Protein AF-A0A7S2G9E7-F1 (afdb_monomer)

InterPro domains:
  IPR032174 RNA helicase aquarius, N-terminal domain [PF16399] (1-99)

pLDDT: mean 89.97, std 3.5, range [76.88, 95.44]

Sequence (202 aa):
VDDHRGVPLTDAEVKTARSDALISLQRVAFRMDGLADFALSNLSAIDSANALSGHFSRLSASQLAEIGMKLGLLHSEEQALGLGTPFLIKLLVTRYERRTPQHETIANLSLFPDEVTPWDTAVVPSTDFVGDSCLALPKLNLQFLTLTDYLMRNFNLFRLEATHEIKQDIEDVCERLRPRRQQSGKTAFRGWARMALPLNDF

Solvent-accessible surface area (backbone atoms only — not comparable to full-atom values): 12287 Å² total; per-residue (Å²): 101,39,91,88,78,59,41,75,65,50,75,64,57,55,51,49,58,48,51,54,51,51,50,53,51,28,59,55,33,56,77,39,91,92,28,53,71,67,36,72,49,58,70,85,69,54,26,41,54,67,45,36,46,63,58,51,71,76,52,53,54,67,57,52,31,51,52,32,39,78,70,69,76,42,93,49,63,73,60,42,56,73,61,34,57,72,50,54,46,50,53,54,30,70,71,60,36,71,74,82,54,69,69,59,56,57,72,70,51,72,91,67,81,62,94,54,59,55,74,32,60,55,67,30,64,61,94,83,64,84,72,92,66,87,60,78,62,77,83,88,73,97,77,64,78,39,72,66,53,47,52,49,42,52,51,52,52,52,53,44,52,54,35,48,51,52,41,52,54,51,50,55,43,49,65,41,21,43,74,39,78,43,96,88,69,48,80,43,66,78,44,67,40,97,92,59,76,88,80,90,75,133

Radius of gyration: 25.25 Å; Cα contacts (8 Å, |Δi|>4): 159; chains: 1; bounding box: 55×51×66 Å

Secondary structure (DSSP, 8-state):
--TTT-PPPPHHHHHHHHHHHHHHHHHHHHTSTT-HHHHHS-HHHHSSHHHHHHHHTTS-HHHHHHHHHHTTS-S-HHHHHHH-HHHHHHHHHHHHS-PPPHHHHHHTS-SS--SSGGG-TTTS--TT--S-S--S-PPP-S--SSHHHHHHHHHHHHHHHHHHHHHHHHHHHHHHH-EEE-TTS-EEE-S-BTTB---S--

Nearest PDB structures (foldseek):
  5mqf-assembly1_U  TM=9.511E-01  e=2.972E-13  Homo sapiens
  5z57-assembly1_Q  TM=9.404E-01  e=3.474E-13  Homo sapiens
  8ro2-assembly1_Q  TM=9.433E-01  e=7.987E-13  Homo sapiens
  7a5p-assembly1_U  TM=8.867E-01  e=1.571E-12  Homo sapiens
  8xi2-assembly1_Q  TM=9.201E-01  e=3.214E-11  Chlamydomonas reinhardtii

Organism: NCBI:txid156173

Structure (mmCIF, N/CA/C/O backbone):
data_AF-A0A7S2G9E7-F1
#
_entry.id   AF-A0A7S2G9E7-F1
#
loop_
_atom_site.group_PDB
_atom_site.id
_atom_site.type_symbol
_atom_site.label_atom_id
_atom_site.label_alt_id
_atom_site.label_comp_id
_atom_site.label_asym_id
_atom_site.label_entity_id
_atom_site.label_seq_id
_atom_site.pdbx_PDB_ins_code
_atom_site.Cartn_x
_atom_site.Cartn_y
_atom_site.Cartn_z
_atom_site.occupancy
_atom_site.B_iso_or_equiv
_atom_site.auth_seq_id
_atom_site.auth_comp_id
_atom_site.auth_asym_id
_atom_site.auth_atom_id
_atom_site.pdbx_PDB_model_num
ATOM 1 N N . VAL A 1 1 ? -4.004 -14.633 6.881 1.00 87.31 1 VAL A N 1
ATOM 2 C CA . VAL A 1 1 ? -3.654 -16.015 7.272 1.00 87.31 1 VAL A CA 1
ATOM 3 C C . VAL A 1 1 ? -4.165 -16.191 8.681 1.00 87.31 1 VAL A C 1
ATOM 5 O O . VAL A 1 1 ? -4.197 -15.200 9.400 1.00 87.31 1 VAL A O 1
ATOM 8 N N . ASP A 1 2 ? -4.659 -17.370 9.026 1.00 89.56 2 ASP A N 1
ATOM 9 C CA . ASP A 1 2 ? -4.995 -17.701 10.410 1.00 89.56 2 ASP A CA 1
ATOM 10 C C . ASP A 1 2 ? -3.692 -17.892 11.202 1.00 89.56 2 ASP A C 1
ATOM 12 O O . ASP A 1 2 ? -2.885 -18.755 10.852 1.00 89.56 2 ASP A O 1
ATOM 16 N N . ASP A 1 3 ? -3.480 -17.087 12.244 1.00 90.88 3 ASP A N 1
ATOM 17 C CA . ASP A 1 3 ? -2.239 -17.083 13.031 1.00 90.88 3 ASP A CA 1
ATOM 18 C C . ASP A 1 3 ? -2.025 -18.381 13.830 1.00 90.88 3 ASP A C 1
ATOM 20 O O . ASP A 1 3 ? -0.891 -18.723 14.162 1.00 90.88 3 ASP A O 1
ATOM 24 N N . HIS A 1 4 ? -3.090 -19.133 14.125 1.00 90.56 4 HIS A N 1
ATOM 25 C CA . HIS A 1 4 ? -3.006 -20.391 14.871 1.00 90.56 4 HIS A CA 1
ATOM 26 C C . HIS A 1 4 ? -2.886 -21.604 13.954 1.00 90.56 4 HIS A C 1
ATOM 28 O O . HIS A 1 4 ? -2.170 -22.554 14.268 1.00 90.56 4 HIS A O 1
ATOM 34 N N . ARG A 1 5 ? -3.616 -21.598 12.835 1.00 89.31 5 ARG A N 1
ATOM 35 C CA . ARG A 1 5 ? -3.660 -22.738 11.905 1.00 89.31 5 ARG A CA 1
ATOM 36 C C . ARG A 1 5 ? -2.640 -22.640 10.774 1.00 89.31 5 ARG A C 1
ATOM 38 O O . ARG A 1 5 ? -2.364 -23.647 10.133 1.00 89.31 5 ARG A O 1
ATOM 45 N N . GLY A 1 6 ? -2.120 -21.446 10.490 1.00 89.06 6 GLY A N 1
ATOM 46 C CA . GLY A 1 6 ? -1.209 -21.197 9.371 1.00 89.06 6 GLY A CA 1
ATOM 47 C C . GLY A 1 6 ? -1.861 -21.334 7.990 1.00 89.06 6 GLY A C 1
ATOM 48 O O . GLY A 1 6 ? -1.158 -21.403 6.986 1.00 89.06 6 GLY A O 1
ATOM 49 N N . VAL A 1 7 ? -3.195 -21.387 7.912 1.00 90.62 7 VAL A N 1
ATOM 50 C CA . VAL A 1 7 ? -3.928 -21.546 6.645 1.00 90.62 7 VAL A CA 1
ATOM 51 C C . VAL A 1 7 ? -4.363 -20.193 6.070 1.00 90.62 7 VAL A C 1
ATOM 53 O O . VAL A 1 7 ? -4.650 -19.253 6.826 1.00 90.62 7 VAL A O 1
ATOM 56 N N . PRO A 1 8 ? -4.412 -20.043 4.732 1.00 89.62 8 PRO A N 1
ATOM 57 C CA . PRO A 1 8 ? -4.992 -18.858 4.112 1.00 89.62 8 PRO A CA 1
ATOM 58 C C . PRO A 1 8 ? -6.465 -18.725 4.513 1.00 89.62 8 PRO A C 1
ATOM 60 O O . PRO A 1 8 ? -7.204 -19.705 4.498 1.00 89.62 8 PRO A O 1
ATOM 63 N N . LEU A 1 9 ? -6.880 -17.502 4.849 1.00 90.00 9 LEU A N 1
ATOM 64 C CA . LEU A 1 9 ? -8.285 -17.201 5.116 1.00 90.00 9 LEU A CA 1
ATOM 65 C C . LEU A 1 9 ? -9.035 -17.126 3.790 1.00 90.00 9 LEU A C 1
ATOM 67 O O . LEU A 1 9 ? -8.548 -16.521 2.833 1.00 90.00 9 LEU A O 1
ATOM 71 N N . THR A 1 10 ? -10.228 -17.698 3.756 1.00 90.44 10 THR A N 1
ATOM 72 C CA . THR A 1 10 ? -11.142 -17.567 2.621 1.00 90.44 10 THR A CA 1
ATOM 73 C C . THR A 1 10 ? -11.769 -16.172 2.579 1.00 90.44 10 THR A C 1
ATOM 75 O O . THR A 1 10 ? -11.910 -15.499 3.603 1.00 90.44 10 THR A O 1
ATOM 78 N N . ASP A 1 11 ? -12.228 -15.743 1.402 1.00 87.88 11 ASP A N 1
ATOM 79 C CA . ASP A 1 11 ? -12.926 -14.458 1.248 1.00 87.88 11 ASP A CA 1
ATOM 80 C C . ASP A 1 11 ? -14.159 -14.345 2.156 1.00 87.88 11 ASP A C 1
ATOM 82 O O . ASP A 1 11 ? -14.489 -13.257 2.633 1.00 87.88 11 ASP A O 1
ATOM 86 N N . ALA A 1 12 ? -14.841 -15.466 2.411 1.00 90.81 12 ALA A N 1
ATOM 87 C CA . ALA A 1 12 ? -15.971 -15.522 3.329 1.00 90.81 12 ALA A CA 1
ATOM 88 C C . ALA A 1 12 ? -15.527 -15.278 4.779 1.00 90.81 12 ALA A C 1
ATOM 90 O O . ALA A 1 12 ? -16.107 -14.429 5.449 1.00 90.81 12 ALA A O 1
ATOM 91 N N . GLU A 1 13 ? -14.471 -15.949 5.248 1.00 91.62 13 GLU A N 1
ATOM 92 C CA . GLU A 1 13 ? -13.929 -15.761 6.602 1.00 91.62 13 GLU A CA 1
ATOM 93 C C . GLU A 1 13 ? -13.432 -14.329 6.828 1.00 91.62 13 GLU A C 1
ATOM 95 O O . GLU A 1 13 ? -13.729 -13.733 7.863 1.00 91.62 13 GLU A O 1
ATOM 100 N N . VAL A 1 14 ? -12.747 -13.736 5.843 1.00 89.62 14 VAL A N 1
ATOM 101 C CA . VAL A 1 14 ? -12.295 -12.336 5.911 1.00 89.62 14 VAL A CA 1
ATOM 102 C C . VAL A 1 14 ? -13.486 -11.380 6.021 1.00 89.62 14 VAL A C 1
ATOM 104 O O . VAL A 1 14 ? -13.463 -10.449 6.831 1.00 89.62 14 VAL A O 1
ATOM 107 N N . LYS A 1 15 ? -14.545 -11.604 5.232 1.00 90.12 15 LYS A N 1
ATOM 108 C CA . LYS A 1 15 ? -15.767 -10.789 5.292 1.00 90.12 15 LYS A CA 1
ATOM 109 C C . LYS A 1 15 ? -16.480 -10.938 6.635 1.00 90.12 15 LYS A C 1
ATOM 111 O O . LYS A 1 15 ? -16.864 -9.918 7.201 1.00 90.12 15 LYS A O 1
ATOM 116 N N . THR A 1 16 ? -16.626 -12.160 7.146 1.00 92.94 16 THR A N 1
ATOM 117 C CA . THR A 1 16 ? -17.279 -12.439 8.435 1.00 92.94 16 THR A CA 1
ATOM 118 C C . THR A 1 16 ? -16.520 -11.793 9.589 1.00 92.94 16 THR A C 1
ATOM 120 O O . THR A 1 16 ? -17.101 -10.986 10.306 1.00 92.94 16 THR A O 1
ATOM 123 N N . ALA A 1 17 ? -15.206 -12.023 9.695 1.00 90.75 17 ALA A N 1
ATOM 124 C CA . ALA A 1 17 ? -14.378 -11.442 10.753 1.00 90.75 17 ALA A CA 1
ATOM 125 C C . ALA A 1 17 ? -14.428 -9.903 10.760 1.00 90.75 17 ALA A C 1
ATOM 127 O O . ALA A 1 17 ? -14.443 -9.268 11.817 1.00 90.75 17 ALA A O 1
ATOM 128 N N . ARG A 1 18 ? -14.492 -9.284 9.574 1.00 89.38 18 ARG A N 1
ATOM 129 C CA . ARG A 1 18 ? -14.663 -7.834 9.439 1.00 89.38 18 ARG A CA 1
ATOM 130 C C . ARG A 1 18 ? -16.045 -7.373 9.897 1.00 89.38 18 ARG A C 1
ATOM 132 O O . ARG A 1 18 ? -16.136 -6.391 10.631 1.00 89.38 18 ARG A O 1
ATOM 139 N N . SER A 1 19 ? -17.105 -8.041 9.446 1.00 91.44 19 SER A N 1
ATOM 140 C CA . SER A 1 19 ? -18.474 -7.711 9.849 1.00 91.44 19 SER A CA 1
ATOM 141 C C . SER A 1 19 ? -18.631 -7.812 11.365 1.00 91.44 19 SER A C 1
ATOM 143 O O . SER A 1 19 ? -19.173 -6.895 11.970 1.00 91.44 19 SER A O 1
ATOM 145 N N . ASP A 1 20 ? -18.069 -8.845 11.993 1.00 93.38 20 ASP A N 1
ATOM 146 C CA . ASP A 1 20 ? -18.082 -9.017 13.449 1.00 93.38 20 ASP A CA 1
ATOM 147 C C . ASP A 1 20 ? -17.348 -7.877 14.170 1.00 93.38 20 ASP A C 1
ATOM 149 O O . ASP A 1 20 ? -17.844 -7.334 15.164 1.00 93.38 20 ASP A O 1
ATOM 153 N N . ALA A 1 21 ? -16.201 -7.444 13.636 1.00 92.06 21 ALA A N 1
ATOM 154 C CA . ALA A 1 21 ? -15.472 -6.296 14.161 1.00 92.06 21 ALA A CA 1
ATOM 155 C C . ALA A 1 21 ? -16.308 -5.006 14.059 1.00 92.06 21 ALA A C 1
ATOM 157 O O . ALA A 1 21 ? -16.452 -4.298 15.056 1.00 92.06 21 ALA A O 1
ATOM 158 N N . LEU A 1 22 ? -16.922 -4.715 12.909 1.00 92.25 22 LEU A N 1
ATOM 159 C CA . LEU A 1 22 ? -17.778 -3.533 12.749 1.00 92.25 22 LEU A CA 1
ATOM 160 C C . LEU A 1 22 ? -19.032 -3.592 13.628 1.00 92.25 22 LEU A C 1
ATOM 162 O O . LEU A 1 22 ? -19.405 -2.583 14.218 1.00 92.25 22 LEU A O 1
ATOM 166 N N . ILE A 1 23 ? -19.648 -4.763 13.790 1.00 92.69 23 ILE A N 1
ATOM 167 C CA . ILE A 1 23 ? -20.795 -4.947 14.687 1.00 92.69 23 ILE A CA 1
ATOM 168 C C . ILE A 1 23 ? -20.386 -4.683 16.140 1.00 92.69 23 ILE A C 1
ATOM 170 O O . ILE A 1 23 ? -21.137 -4.052 16.884 1.00 92.69 23 ILE A O 1
ATOM 174 N N . SER A 1 24 ? -19.197 -5.123 16.570 1.00 92.44 24 SER A N 1
ATOM 175 C CA . SER A 1 24 ? -18.707 -4.815 17.921 1.00 92.44 24 SER A CA 1
ATOM 176 C C . SER A 1 24 ? -18.493 -3.310 18.130 1.00 92.44 24 SER A C 1
ATOM 178 O O . SER A 1 24 ? -18.894 -2.781 19.166 1.00 92.44 24 SER A O 1
ATOM 180 N N . LEU A 1 25 ? -17.986 -2.602 17.116 1.00 92.31 25 LEU A N 1
ATOM 181 C CA . LEU A 1 25 ? -17.900 -1.141 17.110 1.00 92.31 25 LEU A CA 1
ATOM 182 C C . LEU A 1 25 ? -19.289 -0.481 17.161 1.00 92.31 25 LEU A C 1
ATOM 184 O O . LEU A 1 25 ? -19.503 0.404 17.987 1.00 92.31 25 LEU A O 1
ATOM 188 N N . GLN A 1 26 ? -20.252 -0.926 16.346 1.00 92.69 26 GLN A N 1
ATOM 189 C CA . GLN A 1 26 ? -21.625 -0.402 16.361 1.00 92.69 26 GLN A CA 1
ATOM 190 C C . GLN A 1 26 ? -22.306 -0.611 17.718 1.00 92.69 26 GLN A C 1
ATOM 192 O O . GLN A 1 26 ? -22.991 0.284 18.203 1.00 92.69 26 GLN A O 1
ATOM 197 N N . ARG A 1 27 ? -22.074 -1.750 18.384 1.00 91.94 27 ARG A N 1
ATOM 198 C CA . ARG A 1 27 ? -22.589 -2.012 19.741 1.00 91.94 27 ARG A CA 1
ATOM 199 C C . ARG A 1 27 ? -22.031 -1.043 20.780 1.00 91.94 27 ARG A C 1
ATOM 201 O O . ARG A 1 27 ? -22.756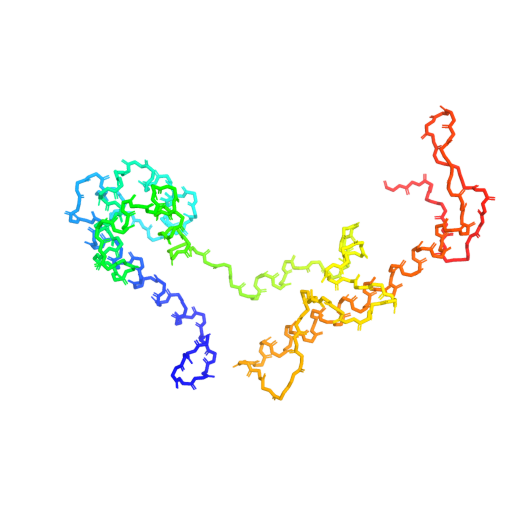 -0.665 21.697 1.00 91.94 27 ARG A O 1
ATOM 208 N N . VAL A 1 28 ? -20.758 -0.665 20.662 1.00 90.88 28 VAL A N 1
ATOM 209 C CA . VAL A 1 28 ? -20.143 0.345 21.535 1.00 90.88 28 VAL A CA 1
ATOM 210 C C . VAL A 1 28 ? -20.715 1.726 21.226 1.00 90.88 28 VAL A C 1
ATOM 212 O O . VAL A 1 28 ? -21.146 2.417 22.146 1.00 90.88 28 VAL A O 1
ATOM 215 N N . ALA A 1 29 ? -20.798 2.080 19.943 1.00 89.56 29 ALA A N 1
ATOM 216 C CA . ALA A 1 29 ? -21.330 3.354 19.478 1.00 89.56 29 ALA A CA 1
ATOM 217 C C . ALA A 1 29 ? -22.806 3.563 19.856 1.00 89.56 29 ALA A C 1
ATOM 219 O O . ALA A 1 29 ? -23.188 4.668 20.218 1.00 89.56 29 ALA A O 1
ATOM 220 N N . PHE A 1 30 ? -23.623 2.504 19.855 1.00 90.12 30 PHE A N 1
ATOM 221 C CA . PHE A 1 30 ? -25.035 2.566 20.247 1.00 90.12 30 PHE A CA 1
ATOM 222 C C . PHE A 1 30 ? -25.240 2.987 21.710 1.00 90.12 30 PHE A C 1
ATOM 224 O O . PHE A 1 30 ? -26.279 3.537 22.058 1.00 90.12 30 PHE A O 1
ATOM 231 N N . ARG A 1 31 ? -24.261 2.722 22.584 1.00 86.62 31 ARG A N 1
ATOM 232 C CA . ARG A 1 31 ? -24.319 3.105 24.004 1.00 86.62 31 ARG A CA 1
ATOM 233 C C . ARG A 1 31 ? -23.869 4.546 24.255 1.00 86.62 31 ARG A C 1
ATOM 235 O O . ARG A 1 31 ? -23.869 4.959 25.409 1.00 86.62 31 ARG A O 1
ATOM 242 N N . MET A 1 32 ? -23.418 5.263 23.226 1.00 83.19 32 MET A N 1
ATOM 243 C CA . MET A 1 32 ? -22.849 6.604 23.342 1.00 83.19 32 MET A CA 1
ATOM 244 C C . MET A 1 32 ? -23.749 7.640 22.675 1.00 83.19 32 MET A C 1
ATOM 246 O O . MET A 1 32 ? -24.278 7.421 21.583 1.00 83.19 32 MET A O 1
ATOM 250 N N . ASP A 1 33 ? -23.862 8.804 23.307 1.00 76.88 33 ASP A N 1
ATOM 251 C CA . ASP A 1 33 ? -24.623 9.921 22.758 1.00 76.88 33 ASP A CA 1
ATOM 252 C C . ASP A 1 33 ? -23.897 10.532 21.548 1.00 76.88 33 ASP A C 1
ATOM 254 O O . ASP A 1 33 ? -22.692 10.784 21.580 1.00 76.88 33 ASP A O 1
ATOM 258 N N . GLY A 1 34 ? -24.638 10.766 20.460 1.00 77.06 34 GLY A N 1
ATOM 259 C CA . GLY A 1 34 ? -24.125 11.380 19.225 1.00 77.06 34 GLY A CA 1
ATOM 260 C C . GLY A 1 34 ? -23.713 10.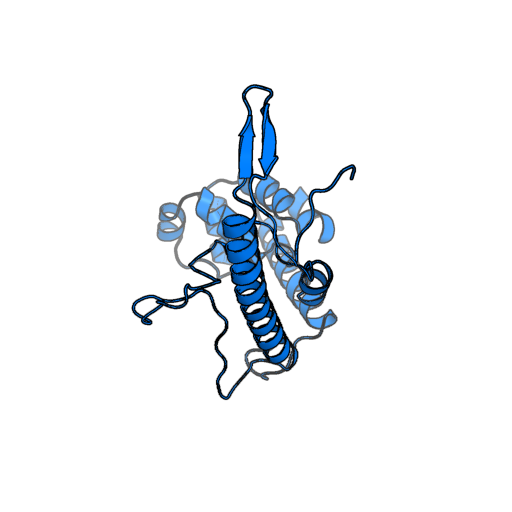408 18.109 1.00 77.06 34 GLY A C 1
ATOM 261 O O . GLY A 1 34 ? -23.405 10.862 17.008 1.00 77.06 34 GLY A O 1
ATOM 262 N N . LEU A 1 35 ? -23.755 9.089 18.344 1.00 82.12 35 LEU A N 1
ATOM 263 C CA . LEU A 1 35 ? -23.428 8.058 17.340 1.00 82.12 35 LEU A CA 1
ATOM 264 C C . LEU A 1 35 ? -24.597 7.124 16.988 1.00 82.12 35 LEU A C 1
ATOM 266 O O . LEU A 1 35 ? -24.383 6.096 16.346 1.00 82.12 35 LEU A O 1
ATOM 270 N N . ALA A 1 36 ? -25.832 7.476 17.354 1.00 83.12 36 ALA A N 1
ATOM 271 C CA . ALA A 1 36 ? -27.012 6.669 17.032 1.00 83.12 36 ALA A CA 1
ATOM 272 C C . ALA A 1 36 ? -27.144 6.416 15.517 1.00 83.12 36 ALA A C 1
ATOM 274 O O . ALA A 1 36 ? -27.335 5.275 15.097 1.00 83.12 36 ALA A O 1
ATOM 275 N N . ASP A 1 37 ? -26.929 7.452 14.699 1.00 85.50 37 ASP A N 1
ATOM 276 C CA . ASP A 1 37 ? -26.969 7.350 13.235 1.00 85.50 37 ASP A CA 1
ATOM 277 C C . ASP A 1 37 ? -25.915 6.369 12.700 1.00 85.50 37 ASP A C 1
ATOM 279 O O . ASP A 1 37 ? -26.191 5.558 11.817 1.00 85.50 37 ASP A O 1
ATOM 283 N N . PHE A 1 38 ? -24.706 6.393 13.270 1.00 88.31 38 PHE A N 1
ATOM 284 C CA . PHE A 1 38 ? -23.623 5.476 12.910 1.00 88.31 38 PHE A CA 1
ATOM 285 C C . PHE A 1 38 ? -23.943 4.029 13.324 1.00 88.31 38 PHE A C 1
ATOM 287 O O . PHE A 1 38 ? -23.726 3.087 12.559 1.00 88.31 38 PHE A O 1
ATOM 294 N N . ALA A 1 39 ? -24.491 3.847 14.527 1.00 89.50 39 ALA A N 1
ATOM 295 C CA . ALA A 1 39 ? -24.828 2.537 15.070 1.00 89.50 39 ALA A CA 1
ATOM 296 C C . ALA A 1 39 ? -25.970 1.840 14.310 1.00 89.50 39 ALA A C 1
ATOM 298 O O . ALA A 1 39 ? -26.000 0.613 14.261 1.00 89.50 39 ALA A O 1
ATOM 299 N N . LEU A 1 40 ? -26.887 2.610 13.713 1.00 89.06 40 LEU A N 1
ATOM 300 C CA . LEU A 1 40 ? -28.042 2.102 12.960 1.00 89.06 40 LEU A CA 1
ATOM 301 C C . LEU A 1 40 ? -27.805 2.007 11.444 1.00 89.06 40 LEU A C 1
ATOM 303 O O . LEU A 1 40 ? -28.633 1.450 10.724 1.00 89.06 40 LEU A O 1
ATOM 307 N N . SER A 1 41 ? -26.688 2.540 10.949 1.00 90.69 41 SER A N 1
ATOM 308 C CA . SER A 1 41 ? -26.346 2.502 9.526 1.00 90.69 41 SER A CA 1
ATOM 309 C C . SER A 1 41 ? -25.960 1.096 9.052 1.00 90.69 41 SER A C 1
ATOM 311 O O . SER A 1 41 ? -25.506 0.242 9.817 1.00 90.69 41 SER A O 1
ATOM 313 N N . ASN A 1 42 ? -26.101 0.848 7.749 1.00 91.56 42 ASN A N 1
ATOM 314 C CA . ASN A 1 42 ? -25.616 -0.378 7.122 1.00 91.56 42 ASN A CA 1
ATOM 315 C C . ASN A 1 42 ? -24.081 -0.437 7.126 1.00 91.56 42 ASN A C 1
ATOM 317 O O . ASN A 1 42 ? -23.399 0.564 6.912 1.00 91.56 42 ASN A O 1
ATOM 321 N N . LEU A 1 43 ? -23.537 -1.650 7.265 1.00 89.06 43 LEU A N 1
ATOM 322 C CA . LEU A 1 43 ? -22.089 -1.880 7.327 1.00 89.06 43 LEU A CA 1
ATOM 323 C C . LEU A 1 43 ? -21.332 -1.316 6.112 1.00 89.06 43 LEU A C 1
ATOM 325 O O . LEU A 1 43 ? -20.215 -0.839 6.260 1.00 89.06 43 LEU A O 1
ATOM 329 N N . SER A 1 44 ? -21.940 -1.331 4.923 1.00 87.31 44 SER A N 1
ATOM 330 C CA . SER A 1 44 ? -21.322 -0.820 3.693 1.00 87.31 44 SER A CA 1
ATOM 331 C C . SER A 1 44 ? -21.328 0.705 3.555 1.00 87.31 44 SER A C 1
ATOM 333 O O . SER A 1 44 ? -20.640 1.217 2.681 1.00 87.31 44 SER A O 1
ATOM 335 N N . ALA A 1 45 ? -22.121 1.447 4.338 1.00 88.50 45 ALA A N 1
ATOM 336 C CA . ALA A 1 45 ? -22.012 2.911 4.354 1.00 88.50 45 ALA A CA 1
ATOM 337 C C . ALA A 1 45 ? -20.917 3.388 5.314 1.00 88.50 45 ALA A C 1
ATOM 339 O O . ALA A 1 45 ? -20.347 4.458 5.112 1.00 88.50 45 ALA A O 1
ATOM 340 N N . ILE A 1 46 ? -20.611 2.588 6.339 1.00 88.06 46 ILE A N 1
ATOM 341 C CA . ILE A 1 46 ? -19.680 2.950 7.412 1.00 88.06 46 ILE A CA 1
ATOM 342 C C . ILE A 1 46 ? -18.292 2.318 7.273 1.00 88.06 46 ILE A C 1
ATOM 344 O O . ILE A 1 46 ? -17.450 2.559 8.125 1.00 88.06 46 ILE A O 1
ATOM 348 N N . ASP A 1 47 ? -18.023 1.508 6.247 1.00 88.19 47 ASP A N 1
ATOM 349 C CA . ASP A 1 47 ? -16.737 0.810 6.101 1.00 88.19 47 ASP A CA 1
ATOM 350 C C . ASP A 1 47 ? -15.669 1.605 5.325 1.00 88.19 47 ASP A C 1
ATOM 352 O O . ASP A 1 47 ? -14.523 1.163 5.235 1.00 88.19 47 ASP A O 1
ATOM 356 N N . SER A 1 48 ? -15.998 2.786 4.791 1.00 91.44 48 SER A N 1
ATOM 357 C CA . SER A 1 48 ? -15.030 3.653 4.102 1.00 91.44 48 SER A CA 1
ATOM 358 C C . SER A 1 48 ? -14.258 4.558 5.070 1.00 91.44 48 SER A C 1
ATOM 360 O O . SER A 1 48 ? -14.822 5.069 6.042 1.00 91.44 48 SER A O 1
ATOM 362 N N . ALA A 1 49 ? -12.979 4.834 4.775 1.00 90.94 49 ALA A N 1
ATOM 363 C CA . ALA A 1 49 ? -12.165 5.756 5.577 1.00 90.94 49 ALA A CA 1
ATOM 364 C C . ALA A 1 49 ? -12.809 7.136 5.741 1.00 90.94 49 ALA A C 1
ATOM 366 O O . ALA A 1 49 ? -12.783 7.711 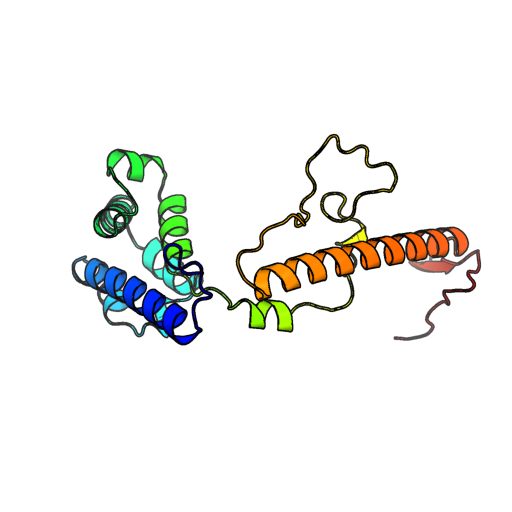6.829 1.00 90.94 49 ALA A O 1
ATOM 367 N N . ASN A 1 50 ? -13.406 7.656 4.667 1.00 91.50 50 ASN A N 1
ATOM 368 C CA . ASN A 1 50 ? -14.037 8.972 4.665 1.00 91.50 50 ASN A CA 1
ATOM 369 C C . ASN A 1 50 ? -15.285 9.002 5.552 1.00 91.50 50 ASN A C 1
ATOM 371 O O . ASN A 1 50 ? -15.453 9.947 6.320 1.00 91.50 50 ASN A O 1
ATOM 375 N N . ALA A 1 51 ? -16.126 7.962 5.494 1.00 90.50 51 ALA A N 1
ATOM 376 C CA . A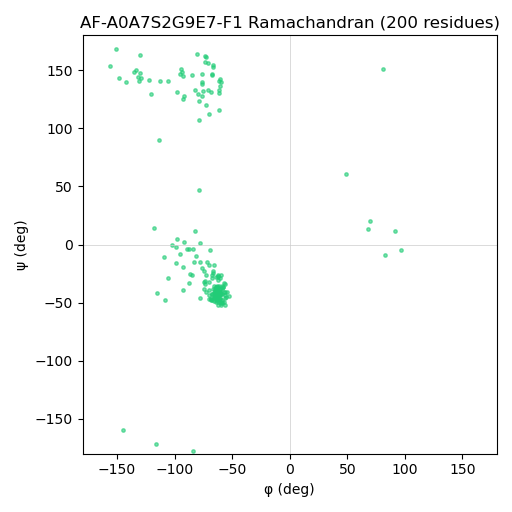LA A 1 51 ? -17.295 7.860 6.365 1.00 90.50 51 ALA A CA 1
ATOM 377 C C . ALA A 1 51 ? -16.877 7.749 7.838 1.00 90.50 51 ALA A C 1
ATOM 379 O O . ALA A 1 51 ? -17.341 8.531 8.666 1.00 90.50 51 ALA A O 1
ATOM 380 N N . LEU A 1 52 ? -15.943 6.845 8.160 1.00 91.25 52 LEU A N 1
ATOM 381 C CA . LEU A 1 52 ? -15.439 6.663 9.526 1.00 91.25 52 LEU A CA 1
ATOM 382 C C . LEU A 1 52 ? -14.822 7.950 10.080 1.00 91.25 52 LEU A C 1
ATOM 384 O O . LEU A 1 52 ? -15.167 8.377 11.179 1.00 91.25 52 LEU A O 1
ATOM 388 N N . SER A 1 53 ? -13.963 8.611 9.303 1.00 92.12 53 SER A N 1
ATOM 389 C CA . SER A 1 53 ? -13.357 9.889 9.689 1.00 92.12 53 SER A CA 1
ATOM 390 C C . SER A 1 53 ? -14.418 10.982 9.900 1.00 92.12 53 SER A C 1
ATOM 392 O O . SER A 1 53 ? -14.370 11.725 10.882 1.00 92.12 53 SER A O 1
ATOM 394 N N . GLY A 1 54 ? -15.438 11.043 9.038 1.00 90.69 54 GLY A N 1
ATOM 395 C CA . GLY A 1 54 ? -16.556 11.981 9.161 1.00 90.69 54 GLY A CA 1
ATOM 396 C C . GLY A 1 54 ? -17.401 11.786 10.425 1.00 90.69 54 GLY A C 1
ATOM 397 O O . GLY A 1 54 ? -17.854 12.768 11.012 1.00 90.69 54 GLY A O 1
ATOM 398 N N . HIS A 1 55 ? -17.585 10.544 10.878 1.00 88.94 55 HIS A N 1
ATOM 399 C CA . HIS A 1 55 ? -18.279 10.250 12.134 1.00 88.94 55 HIS A CA 1
ATOM 400 C C . HIS A 1 55 ? -17.391 10.498 13.361 1.00 88.94 55 HIS A C 1
ATOM 402 O O . HIS A 1 55 ? -17.828 11.149 14.308 1.00 88.94 55 HIS A O 1
ATOM 408 N N . PHE A 1 56 ? -16.136 10.039 13.341 1.00 89.69 56 PHE A N 1
ATOM 409 C CA . PHE A 1 56 ? -15.226 10.156 14.486 1.00 89.69 56 PHE A CA 1
ATOM 410 C C . PHE A 1 56 ? -14.707 11.575 14.728 1.00 89.69 56 PHE A C 1
ATOM 412 O O . PHE A 1 56 ? -14.415 11.926 15.866 1.00 89.69 56 PHE A O 1
ATOM 419 N N . SER A 1 57 ? -14.638 12.418 13.697 1.00 89.25 57 SER A N 1
ATOM 420 C CA . SER A 1 57 ? -14.250 13.832 13.834 1.00 89.25 57 SER A CA 1
ATOM 421 C C . SER A 1 57 ? -15.240 14.677 14.642 1.00 89.25 57 SER A C 1
ATOM 423 O O . SER A 1 57 ? -14.873 15.748 15.118 1.00 89.25 57 SER A O 1
ATOM 425 N N . ARG A 1 58 ? -16.480 14.205 14.827 1.00 89.19 58 ARG A N 1
ATOM 426 C CA . ARG A 1 58 ? -17.498 14.881 15.650 1.00 89.19 58 ARG A CA 1
ATOM 427 C C . ARG A 1 58 ? -17.343 14.600 17.146 1.00 89.19 58 ARG A C 1
ATOM 429 O O . ARG A 1 58 ? -18.036 15.222 17.945 1.00 89.19 58 ARG A O 1
ATOM 436 N N . LEU A 1 59 ? -16.483 13.652 17.515 1.00 88.56 59 LEU A N 1
ATOM 437 C CA . LEU A 1 59 ? -16.331 13.169 18.884 1.00 88.56 59 LEU A CA 1
ATOM 438 C C . 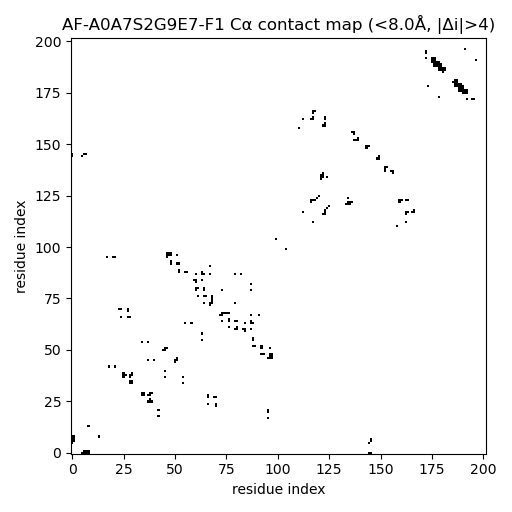LEU A 1 59 ? -15.215 13.903 19.623 1.00 88.56 59 LEU A C 1
ATOM 440 O O . LEU A 1 59 ? -14.222 14.334 19.032 1.00 88.56 59 LEU A O 1
ATOM 444 N N . SER A 1 60 ? -15.355 13.998 20.944 1.00 88.81 60 SER A N 1
ATOM 445 C CA . SER A 1 60 ? -14.281 14.484 21.807 1.00 88.81 60 SER A CA 1
ATOM 446 C C . SER A 1 60 ? -13.161 13.445 21.949 1.00 88.81 60 SER A C 1
ATOM 448 O O . SER A 1 60 ? -13.353 12.243 21.745 1.00 88.81 60 SER A O 1
ATOM 450 N N . ALA A 1 61 ? -11.977 13.894 22.375 1.00 87.75 61 ALA A N 1
ATOM 451 C CA . ALA A 1 61 ? -10.858 12.997 22.663 1.00 87.75 61 ALA A CA 1
ATOM 452 C C . ALA A 1 61 ? -11.199 11.953 23.746 1.00 87.75 61 ALA A C 1
ATOM 454 O O . ALA A 1 61 ? -10.791 10.801 23.624 1.00 87.75 61 ALA A O 1
ATOM 455 N N . SER A 1 62 ? -11.995 12.328 24.755 1.00 88.31 62 SER A N 1
ATOM 456 C CA . SER A 1 62 ? -12.462 11.407 25.800 1.00 88.31 62 SER A CA 1
ATOM 457 C C . SER A 1 62 ? -13.399 10.330 25.249 1.00 88.31 62 SER A C 1
ATOM 459 O O . SER A 1 62 ? -13.224 9.153 25.547 1.00 88.31 62 SER A O 1
ATOM 461 N N . GLN A 1 63 ? -14.336 10.695 24.368 1.00 89.81 63 GLN A N 1
ATOM 462 C CA . GLN A 1 63 ? -15.230 9.732 23.718 1.00 89.81 63 GLN A CA 1
ATOM 463 C C . GLN A 1 63 ? -14.453 8.753 22.825 1.00 89.81 63 GLN A C 1
ATOM 465 O O . GLN A 1 63 ? -14.704 7.550 22.849 1.00 89.81 63 GLN A O 1
ATOM 470 N N . LEU A 1 64 ? -13.473 9.241 22.059 1.00 90.19 64 LEU A N 1
ATOM 471 C CA . LEU A 1 64 ? -12.618 8.390 21.225 1.00 90.19 64 LEU A CA 1
ATOM 472 C C . LEU A 1 64 ? -11.760 7.432 22.065 1.00 90.19 64 LEU A C 1
ATOM 474 O O . LEU A 1 64 ? -11.600 6.265 21.698 1.00 90.19 64 LEU A O 1
ATOM 478 N N . ALA A 1 65 ? -11.242 7.906 23.201 1.00 90.81 65 ALA A N 1
ATOM 479 C CA . ALA A 1 65 ? -10.515 7.080 24.159 1.00 90.81 65 ALA A CA 1
ATOM 480 C C . ALA A 1 65 ? -11.415 5.984 24.749 1.00 90.81 65 ALA A C 1
ATOM 482 O O . ALA A 1 65 ? -11.026 4.817 24.765 1.00 90.81 65 ALA A O 1
ATOM 483 N N . GLU A 1 66 ? -12.640 6.327 25.155 1.00 90.00 66 GLU A N 1
ATOM 484 C CA . GLU A 1 66 ? -13.619 5.377 25.690 1.00 90.00 66 GLU A CA 1
ATOM 485 C C . GLU A 1 66 ? -13.959 4.268 24.681 1.00 90.00 66 GLU A C 1
ATOM 487 O O . GLU A 1 66 ? -13.991 3.087 25.042 1.00 90.00 66 GLU A O 1
ATOM 492 N N . ILE A 1 67 ? -14.150 4.623 23.404 1.00 90.00 67 ILE A N 1
ATOM 493 C CA . ILE A 1 67 ? -14.365 3.656 22.317 1.00 90.00 67 ILE A CA 1
ATOM 494 C C . ILE A 1 67 ? -13.163 2.716 22.198 1.00 90.00 67 ILE A C 1
ATOM 496 O O . ILE A 1 67 ? -13.331 1.494 22.194 1.00 90.00 67 ILE A O 1
ATOM 500 N N . GLY A 1 68 ? -11.948 3.269 22.140 1.00 90.06 68 GLY A N 1
ATOM 501 C CA . GLY A 1 68 ? -10.720 2.482 22.040 1.00 90.06 68 GLY A CA 1
ATOM 502 C C . GLY A 1 68 ? -10.516 1.540 23.230 1.00 90.06 68 GLY A C 1
ATOM 503 O O . GLY A 1 68 ? -10.115 0.395 23.030 1.00 90.06 68 GLY A O 1
ATOM 504 N N . MET A 1 69 ? -10.858 1.967 24.447 1.00 90.31 69 MET A N 1
ATOM 505 C CA . MET A 1 69 ? -10.785 1.124 25.646 1.00 90.31 69 MET A CA 1
ATOM 506 C C . MET A 1 69 ? -11.817 -0.007 25.622 1.00 90.31 69 MET A C 1
ATOM 508 O O . MET A 1 69 ? -11.467 -1.164 25.848 1.00 90.31 69 MET A O 1
ATOM 512 N N . LYS A 1 70 ? -13.082 0.285 25.285 1.00 90.00 70 LYS A N 1
ATOM 513 C CA . LYS A 1 70 ? -14.146 -0.737 25.208 1.00 90.00 70 LYS A CA 1
ATOM 514 C C . LYS A 1 70 ? -13.871 -1.809 24.153 1.00 90.00 70 LYS A C 1
ATOM 516 O O . LYS A 1 70 ? -14.337 -2.936 24.295 1.00 90.00 70 LYS A O 1
ATOM 521 N N . LEU A 1 71 ? -13.124 -1.462 23.107 1.00 90.44 71 LEU A N 1
ATOM 522 C CA . LEU A 1 71 ? -12.727 -2.371 22.029 1.00 90.44 71 LEU A CA 1
ATOM 523 C C . LEU A 1 71 ? -11.377 -3.061 22.290 1.00 90.44 71 LEU A C 1
ATOM 525 O O . LEU A 1 71 ? -10.909 -3.811 21.436 1.00 90.44 71 LEU A O 1
ATOM 529 N N . GLY A 1 72 ? -10.751 -2.814 23.448 1.00 89.56 72 GLY A N 1
ATOM 530 C CA . GLY A 1 72 ? -9.465 -3.404 23.828 1.00 89.56 72 GLY A CA 1
ATOM 531 C C . GLY A 1 72 ? -8.272 -2.897 23.011 1.00 89.56 72 GLY A C 1
ATOM 532 O O . GLY A 1 72 ? -7.250 -3.571 22.941 1.00 89.56 72 GLY A O 1
ATOM 533 N N . LEU A 1 73 ? -8.397 -1.735 22.361 1.00 89.12 73 LEU A N 1
ATOM 534 C CA . LEU A 1 73 ? -7.320 -1.095 21.594 1.00 89.12 73 LEU A CA 1
ATOM 535 C C . LEU A 1 73 ? -6.425 -0.213 22.477 1.00 89.12 73 LEU A C 1
ATOM 537 O O . LEU A 1 73 ? -5.271 0.030 22.132 1.00 89.12 73 LEU A O 1
ATOM 541 N N . LEU A 1 74 ? -6.960 0.285 23.596 1.00 89.25 74 LEU A N 1
ATOM 542 C CA . LEU A 1 74 ? -6.290 1.190 24.533 1.00 89.25 74 LEU A CA 1
ATOM 543 C C . LEU A 1 74 ? -6.427 0.662 25.965 1.00 89.25 74 LEU A C 1
ATOM 545 O O . LEU A 1 74 ? -7.440 0.057 26.307 1.00 89.25 74 LEU A O 1
ATOM 549 N N . HIS A 1 75 ? -5.415 0.919 26.798 1.00 84.19 75 HIS A N 1
ATOM 550 C CA . HIS A 1 75 ? -5.341 0.401 28.171 1.00 84.19 75 HIS A CA 1
ATOM 551 C C . HIS A 1 75 ? -5.619 1.464 29.246 1.00 84.19 75 HIS A C 1
ATOM 553 O O . HIS A 1 75 ? -6.082 1.118 30.328 1.00 84.19 75 HIS A O 1
ATOM 559 N N . SER A 1 76 ? -5.328 2.742 28.971 1.00 87.00 76 SER A N 1
ATOM 560 C CA . SER A 1 76 ? -5.521 3.853 29.911 1.00 87.00 76 SER A CA 1
ATOM 561 C C . SER A 1 76 ? -6.012 5.108 29.189 1.00 87.00 76 SER A C 1
ATOM 563 O O . SER A 1 76 ? -5.534 5.436 28.100 1.00 87.00 76 SER A O 1
ATOM 565 N N . GLU A 1 77 ? -6.943 5.823 29.818 1.00 81.38 77 GLU A N 1
ATOM 566 C CA . GLU A 1 77 ? -7.505 7.077 29.312 1.00 81.38 77 GLU A CA 1
ATOM 567 C C . GLU A 1 77 ? -6.462 8.205 29.285 1.00 81.38 77 GLU A C 1
ATOM 569 O O . GLU A 1 77 ? -6.391 8.958 28.316 1.00 81.38 77 GLU A O 1
ATOM 574 N N . GLU A 1 78 ? -5.584 8.277 30.288 1.00 80.31 78 GLU A N 1
ATOM 575 C CA . GLU A 1 78 ? -4.518 9.287 30.358 1.00 80.31 78 GLU A CA 1
ATOM 576 C C . GLU A 1 78 ? -3.533 9.148 29.190 1.00 80.31 78 GLU A C 1
ATOM 578 O O . GLU A 1 78 ? -3.142 10.134 28.562 1.00 80.31 78 GLU A O 1
ATOM 583 N N . GLN A 1 79 ? -3.182 7.904 28.843 1.00 80.44 79 GLN A N 1
ATOM 584 C CA . GLN A 1 79 ? -2.348 7.611 27.678 1.00 80.44 79 GLN A CA 1
ATOM 585 C C . GLN A 1 79 ? -3.073 7.968 26.379 1.00 80.44 79 GLN A C 1
ATOM 587 O O . GLN A 1 79 ? -2.472 8.555 25.483 1.00 80.44 79 GLN A O 1
ATOM 592 N N . ALA A 1 80 ? -4.365 7.649 26.284 1.00 79.12 80 ALA A N 1
ATOM 593 C CA . ALA A 1 80 ? -5.172 7.948 25.108 1.00 79.12 80 ALA A CA 1
ATOM 594 C C . ALA A 1 80 ? -5.267 9.456 24.837 1.00 79.12 80 ALA A C 1
ATOM 596 O O . ALA A 1 80 ? -5.088 9.892 23.699 1.00 79.12 80 ALA A O 1
ATOM 597 N N . LEU A 1 81 ? -5.484 10.255 25.883 1.00 82.06 81 LEU A N 1
ATOM 598 C CA . LEU A 1 81 ? -5.519 11.714 25.792 1.00 82.06 81 LEU A CA 1
ATOM 599 C C .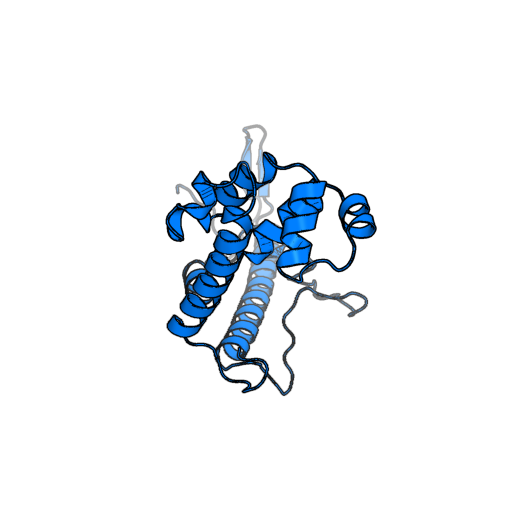 LEU A 1 81 ? -4.160 12.289 25.364 1.00 82.06 81 LEU A C 1
ATOM 601 O O . LEU A 1 81 ? -4.121 13.218 24.557 1.00 82.06 81 LEU A O 1
ATOM 605 N N . GLY A 1 82 ? -3.053 11.697 25.828 1.00 85.12 82 GLY A N 1
ATOM 606 C CA . GLY A 1 82 ? -1.694 12.081 25.433 1.00 85.12 82 GLY A CA 1
ATOM 607 C C . GLY A 1 82 ? -1.348 11.812 23.960 1.00 85.12 82 GLY A C 1
ATOM 608 O O . GLY A 1 82 ? -0.491 12.497 23.407 1.00 85.12 82 GLY A O 1
ATOM 609 N N . LEU A 1 83 ? -2.022 10.860 23.301 1.00 85.19 83 LEU A N 1
ATOM 610 C CA . LEU A 1 83 ? -1.808 10.534 21.880 1.00 85.19 83 LEU A CA 1
ATOM 611 C C . LEU A 1 83 ? -2.436 11.561 20.922 1.00 85.19 83 LEU A C 1
ATOM 613 O O . LEU A 1 83 ? -2.040 11.656 19.759 1.00 85.19 83 LEU A O 1
ATOM 617 N N . GLY A 1 84 ? -3.404 12.339 21.410 1.00 87.19 84 GLY A N 1
ATOM 618 C CA . GLY A 1 84 ? -4.102 13.365 20.646 1.00 87.19 84 GLY A CA 1
ATOM 619 C C . GLY A 1 84 ? -5.225 12.834 19.746 1.00 87.19 84 GLY A C 1
ATOM 620 O O . GLY A 1 84 ? -5.196 11.720 19.218 1.00 87.19 84 GLY A O 1
ATOM 621 N N . THR A 1 85 ? -6.228 13.686 19.521 1.00 89.75 85 THR A N 1
ATOM 622 C CA . THR A 1 85 ? -7.423 13.384 18.716 1.00 89.75 85 THR A CA 1
ATOM 623 C C . THR A 1 85 ? -7.110 12.853 17.306 1.00 89.75 85 THR A C 1
ATOM 625 O O . THR A 1 85 ? -7.719 11.856 16.915 1.00 89.75 85 THR A O 1
ATOM 628 N N . PRO A 1 86 ? -6.159 13.430 16.534 1.00 92.38 86 PRO A N 1
ATOM 629 C CA . PRO A 1 86 ? -5.879 12.957 15.175 1.00 92.38 86 PRO A CA 1
ATOM 630 C C . PRO A 1 86 ? -5.370 11.512 15.137 1.00 92.38 86 PRO A C 1
ATOM 632 O O . PRO A 1 86 ? -5.738 10.748 14.242 1.00 92.38 86 PRO A O 1
ATOM 635 N N . PHE A 1 87 ? -4.557 11.119 16.124 1.00 92.75 87 PHE A N 1
ATOM 636 C CA . PHE A 1 87 ? -4.041 9.759 16.226 1.00 92.75 87 PHE A CA 1
ATOM 637 C C . PHE A 1 87 ? -5.157 8.768 16.553 1.00 92.75 87 PHE A C 1
ATOM 639 O O . PHE A 1 87 ? -5.265 7.738 15.894 1.00 92.75 87 PHE A O 1
ATOM 646 N N . LEU A 1 88 ? -6.023 9.094 17.519 1.00 91.75 88 LEU A N 1
ATOM 647 C CA . LEU A 1 88 ? -7.149 8.237 17.904 1.00 91.75 88 LEU A CA 1
ATOM 648 C C . LEU A 1 88 ? -8.116 8.006 16.737 1.00 91.75 88 LEU A C 1
ATOM 650 O O . LEU A 1 88 ? -8.530 6.871 16.493 1.00 91.75 88 LEU A O 1
ATOM 654 N N . ILE A 1 89 ? -8.420 9.055 15.965 1.00 93.12 89 ILE A N 1
ATOM 655 C CA . ILE A 1 89 ? -9.229 8.924 14.747 1.00 93.12 89 ILE A CA 1
ATOM 656 C C . ILE A 1 89 ? -8.524 7.992 13.761 1.00 93.12 89 ILE A C 1
ATOM 658 O O . ILE A 1 89 ? -9.134 7.042 13.273 1.00 93.12 89 ILE A O 1
ATOM 662 N N . LYS A 1 90 ? -7.231 8.210 13.487 1.00 93.44 90 LYS A N 1
ATOM 663 C CA . LYS A 1 90 ? -6.490 7.372 12.536 1.00 93.44 90 LYS A CA 1
ATOM 664 C C . LYS A 1 90 ? -6.402 5.914 12.994 1.00 93.44 90 LYS A C 1
ATOM 666 O O . LYS A 1 90 ? -6.512 5.025 12.150 1.00 93.44 90 LYS A O 1
ATOM 671 N N . LEU A 1 91 ? -6.253 5.663 14.294 1.00 93.75 91 LEU A N 1
ATOM 672 C CA . LEU A 1 91 ? -6.237 4.330 14.898 1.00 93.75 91 LEU A CA 1
ATOM 673 C C . LEU A 1 91 ? -7.554 3.592 14.630 1.00 93.75 91 LEU A C 1
ATOM 675 O O . LEU A 1 91 ? -7.540 2.479 14.102 1.00 93.75 91 LEU A O 1
ATOM 679 N N . LEU A 1 92 ? -8.688 4.227 14.944 1.00 92.19 92 LEU A N 1
ATOM 680 C CA . LEU A 1 92 ? -10.012 3.641 14.731 1.00 92.19 92 LEU A CA 1
ATOM 681 C C . LEU A 1 92 ? -10.302 3.443 13.239 1.00 92.19 92 LEU A C 1
ATOM 683 O O . LEU A 1 92 ? -10.710 2.355 12.837 1.00 92.19 92 LEU A O 1
ATOM 687 N N . VAL A 1 93 ? -10.020 4.443 12.399 1.00 94.25 93 VAL A N 1
ATOM 688 C CA . VAL A 1 93 ? -10.211 4.333 10.944 1.00 94.25 93 VAL A CA 1
ATOM 689 C C . VAL A 1 93 ? -9.389 3.172 10.381 1.00 94.25 93 VAL A C 1
ATOM 691 O O . VAL A 1 93 ? -9.948 2.289 9.746 1.00 94.25 93 VAL A O 1
ATOM 694 N N . THR A 1 94 ? -8.092 3.090 10.689 1.00 92.81 94 THR A N 1
ATOM 695 C CA . THR A 1 94 ? -7.202 2.039 10.150 1.00 92.81 94 THR A CA 1
ATOM 696 C C . THR A 1 94 ? -7.606 0.632 10.613 1.00 92.81 94 THR A C 1
ATOM 698 O O . THR A 1 94 ? -7.357 -0.359 9.920 1.00 92.81 94 THR A O 1
ATOM 701 N N . ARG A 1 95 ? -8.235 0.516 11.790 1.00 92.19 95 ARG A N 1
ATOM 702 C CA . ARG A 1 95 ? -8.723 -0.764 12.316 1.00 92.19 95 ARG A CA 1
ATOM 703 C C . ARG A 1 95 ? -9.990 -1.250 11.608 1.00 92.19 95 ARG A C 1
ATOM 705 O O . ARG A 1 95 ? -10.111 -2.458 11.406 1.00 92.19 95 ARG A O 1
ATOM 712 N N . TYR A 1 96 ? -10.905 -0.340 11.269 1.00 91.94 96 TYR A N 1
ATOM 713 C CA . TYR A 1 96 ? -12.261 -0.663 10.802 1.00 91.94 96 TYR A CA 1
ATOM 714 C C . TYR A 1 96 ? -12.518 -0.388 9.315 1.00 91.94 96 TYR A C 1
ATOM 716 O O . TYR A 1 96 ? -13.529 -0.843 8.782 1.00 91.94 96 TYR A O 1
ATOM 724 N N . GLU A 1 97 ? -11.609 0.306 8.635 1.00 92.69 97 GLU A N 1
ATOM 725 C CA . GLU A 1 97 ? -11.682 0.558 7.199 1.00 92.69 97 GLU A CA 1
ATOM 726 C C . GLU A 1 97 ? -11.682 -0.747 6.386 1.00 92.69 97 GLU A C 1
ATOM 728 O O . GLU A 1 97 ? -10.984 -1.727 6.682 1.00 92.69 97 GLU A O 1
ATOM 733 N N . ARG A 1 98 ? -12.463 -0.747 5.304 1.00 89.44 98 ARG A N 1
ATOM 734 C CA . ARG A 1 98 ? -12.454 -1.800 4.296 1.00 89.44 98 ARG A CA 1
ATOM 735 C C . ARG A 1 98 ? -11.078 -1.892 3.640 1.00 89.44 98 ARG A C 1
ATOM 737 O O . ARG A 1 98 ? -10.661 -1.017 2.892 1.00 89.44 98 ARG A O 1
ATOM 744 N N . ARG A 1 99 ? -10.422 -3.032 3.838 1.00 85.69 99 ARG A N 1
ATOM 745 C CA . ARG A 1 99 ? -9.194 -3.382 3.120 1.00 85.69 99 ARG A CA 1
ATOM 746 C C . ARG A 1 99 ? -9.517 -3.819 1.696 1.00 85.69 99 ARG A C 1
ATOM 748 O O . ARG A 1 99 ? -10.473 -4.571 1.483 1.00 85.69 99 ARG A O 1
ATOM 755 N N . THR A 1 100 ? -8.695 -3.392 0.745 1.00 84.94 100 THR A N 1
ATOM 756 C CA . THR A 1 100 ? -8.711 -3.949 -0.606 1.00 84.94 100 THR A CA 1
ATOM 757 C C . THR A 1 100 ? -8.196 -5.391 -0.558 1.00 84.94 100 THR A C 1
ATOM 759 O O . THR A 1 100 ? -7.182 -5.674 0.093 1.00 84.94 100 THR A O 1
ATOM 762 N N . PRO A 1 101 ? -8.910 -6.347 -1.170 1.00 84.12 101 PRO A N 1
ATOM 763 C CA . PRO A 1 101 ? -8.445 -7.719 -1.230 1.00 84.12 101 PRO A CA 1
ATOM 764 C C . PRO A 1 101 ? -7.198 -7.807 -2.116 1.00 84.12 101 PRO A C 1
ATOM 766 O O . PRO A 1 101 ? -7.057 -7.090 -3.105 1.00 84.12 101 PRO A O 1
ATOM 769 N N . GLN A 1 102 ? -6.290 -8.722 -1.775 1.00 83.19 102 GLN A N 1
ATOM 770 C CA . GLN A 1 102 ? -4.993 -8.835 -2.451 1.00 83.19 102 GLN A CA 1
ATOM 771 C C . GLN A 1 102 ? -5.131 -9.093 -3.957 1.00 83.19 102 GLN A C 1
ATOM 773 O O . GLN A 1 102 ? -4.377 -8.521 -4.735 1.00 83.19 102 GLN A O 1
ATOM 778 N N . HIS A 1 103 ? -6.112 -9.901 -4.377 1.00 83.94 103 HIS A N 1
ATOM 779 C CA . HIS A 1 103 ? -6.342 -10.201 -5.793 1.00 83.94 103 HIS A CA 1
ATOM 780 C C . HIS A 1 103 ? -6.735 -8.961 -6.608 1.00 83.94 103 HIS A C 1
ATOM 782 O O . HIS A 1 103 ? -6.313 -8.827 -7.750 1.00 83.94 103 HIS A O 1
ATOM 788 N N . GLU A 1 104 ? -7.510 -8.046 -6.022 1.00 87.69 104 GLU A N 1
ATOM 789 C CA . GLU A 1 104 ? -7.935 -6.809 -6.681 1.00 87.69 104 GLU A CA 1
ATOM 790 C C . GLU A 1 104 ? -6.759 -5.844 -6.796 1.00 87.69 104 GLU A C 1
ATOM 792 O O . GLU A 1 104 ? -6.541 -5.258 -7.852 1.00 87.69 104 GLU A O 1
ATOM 797 N N . THR A 1 105 ? -5.936 -5.751 -5.747 1.00 86.56 105 THR A N 1
ATOM 798 C CA . THR A 1 105 ? -4.680 -5.000 -5.812 1.00 86.56 105 THR A CA 1
ATOM 799 C C . THR A 1 105 ? -3.807 -5.512 -6.956 1.00 86.56 105 THR A C 1
ATOM 801 O O . THR A 1 105 ? -3.337 -4.703 -7.741 1.00 86.56 105 THR A O 1
ATOM 804 N N . ILE A 1 106 ? -3.644 -6.833 -7.101 1.00 85.75 106 ILE A N 1
ATOM 805 C CA . ILE A 1 106 ? -2.842 -7.442 -8.177 1.00 85.75 106 ILE A CA 1
ATOM 806 C C . ILE A 1 106 ? -3.440 -7.163 -9.555 1.00 85.75 106 ILE A C 1
ATOM 808 O O . ILE A 1 106 ? -2.708 -6.793 -10.466 1.00 85.75 106 ILE A O 1
ATOM 812 N N . ALA A 1 107 ? -4.756 -7.320 -9.711 1.00 87.19 107 ALA A N 1
ATOM 813 C CA . ALA A 1 107 ? -5.438 -7.079 -10.980 1.00 87.19 107 ALA A CA 1
ATOM 814 C C . ALA A 1 107 ? -5.313 -5.620 -11.449 1.00 87.19 107 ALA A C 1
ATOM 816 O O . ALA A 1 107 ? -5.283 -5.362 -12.648 1.00 87.19 107 ALA A O 1
ATOM 817 N N . ASN A 1 108 ? -5.210 -4.683 -10.503 1.00 88.44 108 ASN A N 1
ATOM 818 C CA . ASN A 1 108 ? -5.043 -3.259 -10.777 1.00 88.44 108 ASN A CA 1
ATOM 819 C C . ASN A 1 108 ? -3.574 -2.830 -10.946 1.00 88.44 108 ASN A C 1
ATOM 821 O O . ASN A 1 108 ? -3.319 -1.660 -11.234 1.00 88.44 108 ASN A O 1
ATOM 825 N N . LEU A 1 109 ? -2.597 -3.726 -10.762 1.00 88.19 109 LEU A N 1
ATOM 826 C CA . LEU A 1 109 ? -1.194 -3.396 -11.007 1.00 88.19 109 LEU A CA 1
ATOM 827 C C . LEU A 1 109 ? -0.908 -3.367 -12.510 1.00 88.19 109 LEU A C 1
ATOM 829 O O . LEU A 1 109 ? -1.144 -4.342 -13.222 1.00 88.19 109 LEU A O 1
ATOM 833 N N . SER A 1 110 ? -0.315 -2.265 -12.975 1.00 88.81 110 SER A N 1
ATOM 834 C CA . SER A 1 110 ? 0.280 -2.210 -14.311 1.00 88.81 110 SER A CA 1
ATOM 835 C C . SER A 1 110 ? 1.419 -3.227 -14.427 1.00 88.81 110 SER A C 1
ATOM 837 O O . SER A 1 110 ? 2.209 -3.415 -13.494 1.00 88.81 110 SER A O 1
ATOM 839 N N . LEU A 1 111 ? 1.502 -3.870 -15.593 1.00 87.12 111 LEU A N 1
ATOM 840 C CA . LEU A 1 111 ? 2.604 -4.766 -15.940 1.00 87.12 111 LEU A CA 1
ATOM 841 C C . LEU A 1 111 ? 3.887 -3.993 -16.266 1.00 87.12 111 LEU A C 1
ATOM 843 O O . LEU A 1 111 ? 4.976 -4.486 -15.987 1.00 87.12 111 LEU A O 1
ATOM 847 N N . PHE A 1 112 ? 3.758 -2.793 -16.835 1.00 89.94 112 PHE A N 1
ATOM 848 C CA . PHE A 1 112 ? 4.891 -1.939 -17.181 1.00 89.94 112 PHE A CA 1
ATOM 849 C C . PHE A 1 112 ? 5.207 -0.958 -16.047 1.00 89.94 112 PHE A C 1
ATOM 851 O O . PHE A 1 112 ? 4.267 -0.488 -15.390 1.00 89.94 112 PHE A O 1
ATOM 858 N N . PRO A 1 113 ? 6.498 -0.642 -15.826 1.00 92.38 113 PRO A N 1
ATOM 859 C CA . PRO A 1 113 ? 6.895 0.377 -14.867 1.00 92.38 113 PRO A CA 1
ATOM 860 C C . PRO A 1 113 ? 6.439 1.768 -15.323 1.00 92.38 113 PRO A C 1
ATOM 862 O O . PRO A 1 113 ? 6.291 2.032 -16.517 1.00 92.38 113 PRO A O 1
ATOM 865 N N . ASP A 1 114 ? 6.220 2.646 -14.350 1.00 92.12 114 ASP A N 1
ATOM 866 C CA . ASP A 1 114 ? 5.994 4.073 -14.567 1.00 92.12 114 ASP A CA 1
ATOM 867 C C . ASP A 1 114 ? 7.328 4.829 -14.703 1.00 92.12 114 ASP A C 1
ATOM 869 O O . ASP A 1 114 ? 8.415 4.249 -14.661 1.00 92.12 114 ASP A O 1
ATOM 873 N N . GLU A 1 115 ? 7.259 6.146 -14.862 1.00 91.44 115 GLU A N 1
ATOM 874 C CA . GLU A 1 115 ? 8.424 7.020 -14.956 1.00 91.44 115 GLU A CA 1
ATOM 875 C C . GLU A 1 115 ? 9.095 7.327 -13.605 1.00 91.44 115 GLU A C 1
ATOM 877 O O . GLU A 1 115 ? 10.045 8.104 -13.551 1.00 91.44 115 GLU A O 1
ATOM 882 N N . VAL A 1 116 ? 8.593 6.770 -12.502 1.00 92.75 116 VAL A N 1
ATOM 883 C CA . VAL A 1 116 ? 9.079 7.069 -11.146 1.00 92.75 116 VAL A CA 1
ATOM 884 C C . VAL A 1 116 ? 9.855 5.882 -10.586 1.00 92.75 116 VAL A C 1
ATOM 886 O O . VAL A 1 116 ? 10.980 6.046 -10.115 1.00 92.75 116 VAL A O 1
ATOM 889 N N . THR A 1 117 ? 9.300 4.676 -10.702 1.00 91.44 117 THR A N 1
ATOM 890 C CA . THR A 1 117 ? 9.852 3.432 -10.144 1.00 91.44 117 THR A CA 1
ATOM 891 C C . THR A 1 117 ? 11.294 3.144 -10.587 1.00 91.44 117 THR A C 1
ATOM 893 O O . THR A 1 117 ? 12.105 2.820 -9.719 1.00 91.44 117 THR A O 1
ATOM 896 N N . PRO A 1 118 ? 11.687 3.283 -11.874 1.00 92.00 118 PRO A N 1
ATOM 897 C CA . PRO A 1 118 ? 13.062 3.005 -12.305 1.00 92.00 118 PRO A CA 1
ATOM 898 C C . PRO A 1 118 ? 14.111 3.926 -11.656 1.00 92.00 118 PRO A C 1
ATOM 900 O O . PRO A 1 118 ? 15.283 3.561 -11.518 1.00 92.00 118 PRO A O 1
ATOM 903 N N . TRP A 1 119 ? 13.707 5.130 -11.250 1.00 92.19 119 TRP A N 1
ATOM 904 C CA . TRP A 1 119 ? 14.590 6.126 -10.640 1.00 92.19 119 TRP A CA 1
ATOM 905 C C . TRP A 1 119 ? 14.509 6.155 -9.109 1.00 92.19 119 TRP A C 1
ATOM 907 O O . TRP A 1 119 ? 15.279 6.884 -8.484 1.00 92.19 119 TRP A O 1
ATOM 917 N N . ASP A 1 120 ? 13.649 5.339 -8.495 1.00 92.06 120 ASP A N 1
ATOM 918 C CA . ASP A 1 120 ? 13.606 5.165 -7.045 1.00 92.06 120 ASP A CA 1
ATOM 919 C C . ASP A 1 120 ? 14.721 4.219 -6.572 1.00 92.06 120 ASP A C 1
ATOM 921 O O . ASP A 1 120 ? 14.660 3.000 -6.746 1.00 92.06 120 ASP A O 1
ATOM 925 N N . THR A 1 121 ? 15.740 4.782 -5.923 1.00 87.44 121 THR A N 1
ATOM 926 C CA . THR A 1 121 ? 16.907 4.038 -5.427 1.00 87.44 121 THR A CA 1
ATOM 927 C C . THR A 1 121 ? 16.600 3.127 -4.241 1.00 87.44 121 THR A C 1
ATOM 929 O O . THR A 1 121 ? 17.387 2.223 -3.961 1.00 87.44 121 THR A O 1
ATOM 932 N N . ALA A 1 122 ? 15.473 3.323 -3.546 1.00 87.62 122 ALA A N 1
ATOM 933 C CA . ALA A 1 122 ? 15.070 2.454 -2.441 1.00 87.62 122 ALA A CA 1
ATOM 934 C C . ALA A 1 122 ? 14.536 1.097 -2.929 1.00 87.62 122 ALA A C 1
ATOM 936 O O . ALA A 1 122 ? 14.548 0.118 -2.173 1.00 87.62 122 ALA A O 1
ATOM 937 N N . VAL A 1 123 ? 14.063 1.046 -4.178 1.00 88.62 123 VAL A N 1
ATOM 938 C CA . VAL A 1 123 ? 13.400 -0.117 -4.779 1.00 88.62 123 VAL A CA 1
ATOM 939 C C . VAL A 1 123 ? 14.222 -0.688 -5.936 1.00 88.62 123 VAL A C 1
ATOM 941 O O . VAL A 1 123 ? 14.371 -1.905 -6.031 1.00 88.62 123 VAL A O 1
ATOM 944 N N . VAL A 1 124 ? 14.797 0.170 -6.782 1.00 90.44 124 VAL A N 1
ATOM 945 C CA . VAL A 1 124 ? 15.673 -0.203 -7.899 1.00 90.44 124 VAL A CA 1
ATOM 946 C C . VAL A 1 124 ? 17.087 0.324 -7.613 1.00 90.44 124 VAL A C 1
ATOM 948 O O . VAL A 1 124 ? 17.413 1.463 -7.966 1.00 90.44 124 VAL A O 1
ATOM 951 N N . PRO A 1 125 ? 17.949 -0.472 -6.951 1.00 87.56 125 PRO A N 1
ATOM 952 C CA . PRO A 1 125 ? 19.308 -0.047 -6.632 1.00 87.56 125 PRO A CA 1
ATOM 953 C C . PRO A 1 125 ? 20.154 0.130 -7.900 1.00 87.56 125 PRO A C 1
ATOM 955 O O . PRO A 1 125 ? 19.902 -0.488 -8.937 1.00 87.56 125 PRO A O 1
ATOM 958 N N . SER A 1 126 ? 21.181 0.977 -7.816 1.00 83.19 126 SER A N 1
ATOM 959 C CA . SER A 1 126 ? 22.235 1.035 -8.832 1.00 83.19 126 SER A CA 1
ATOM 960 C C . SER A 1 126 ? 23.157 -0.182 -8.728 1.00 83.19 126 SER A C 1
ATOM 962 O O . SER A 1 126 ? 23.214 -0.856 -7.699 1.00 83.19 126 SER A O 1
ATOM 964 N N . THR A 1 127 ? 23.919 -0.448 -9.790 1.00 82.81 127 THR A N 1
ATOM 965 C CA . THR A 1 127 ? 24.899 -1.546 -9.832 1.00 82.81 127 THR A CA 1
ATOM 966 C C . THR A 1 127 ? 25.976 -1.418 -8.748 1.00 82.81 127 THR A C 1
ATOM 968 O O . THR A 1 127 ? 26.489 -2.424 -8.269 1.00 82.81 127 THR A O 1
ATOM 971 N N . ASP A 1 128 ? 26.257 -0.192 -8.300 1.00 84.38 128 ASP A N 1
ATOM 972 C CA . ASP A 1 128 ? 27.256 0.112 -7.268 1.00 84.38 128 ASP A CA 1
ATOM 973 C C . ASP A 1 128 ? 26.734 -0.073 -5.831 1.00 84.38 128 ASP A C 1
ATOM 975 O O . ASP A 1 128 ? 27.356 0.380 -4.870 1.00 84.38 128 ASP A O 1
ATOM 979 N N . PHE A 1 129 ? 25.563 -0.687 -5.648 1.00 86.56 129 PHE A N 1
ATOM 980 C CA . PHE A 1 129 ? 24.980 -0.870 -4.326 1.00 86.56 129 PHE A CA 1
ATOM 981 C C . PHE A 1 129 ? 25.767 -1.893 -3.488 1.00 86.56 129 PHE A C 1
ATOM 983 O O . PHE A 1 129 ? 25.758 -3.092 -3.757 1.00 86.56 129 PHE A O 1
ATOM 990 N N . VAL A 1 130 ? 26.417 -1.406 -2.427 1.00 86.06 130 VAL A N 1
ATOM 991 C CA . VAL A 1 130 ? 27.318 -2.188 -1.554 1.00 86.06 130 VAL A CA 1
ATOM 992 C C . VAL A 1 130 ? 26.574 -2.988 -0.470 1.00 86.06 130 VAL A C 1
ATOM 994 O O . VAL A 1 130 ? 27.137 -3.909 0.115 1.00 86.06 130 VAL A O 1
ATOM 997 N N . GLY A 1 131 ? 25.294 -2.690 -0.215 1.00 86.88 131 GLY A N 1
ATOM 998 C CA . GLY A 1 131 ? 24.523 -3.330 0.862 1.00 86.88 131 GLY A CA 1
ATOM 999 C C . GLY A 1 131 ? 24.560 -2.599 2.207 1.00 86.88 131 GLY A C 1
ATOM 1000 O O . GLY A 1 131 ? 24.091 -3.146 3.203 1.00 86.88 131 GLY A O 1
ATOM 1001 N N . ASP A 1 132 ? 25.069 -1.364 2.242 1.00 87.81 132 ASP A N 1
ATOM 1002 C CA . ASP A 1 132 ? 25.195 -0.560 3.469 1.00 87.81 132 ASP A CA 1
ATOM 1003 C C . ASP A 1 132 ? 23.849 -0.047 4.017 1.00 87.81 132 ASP A C 1
ATOM 1005 O O . ASP A 1 132 ? 23.762 0.393 5.165 1.00 87.81 132 ASP A O 1
ATOM 1009 N N . SER A 1 133 ? 22.782 -0.092 3.215 1.00 85.94 133 SER A N 1
ATOM 1010 C CA . SER A 1 133 ? 21.436 0.337 3.600 1.00 85.94 133 SER A CA 1
ATOM 1011 C C . SER A 1 133 ? 20.378 -0.720 3.275 1.00 85.94 133 SER A C 1
ATOM 1013 O O . SER A 1 133 ? 20.604 -1.662 2.519 1.00 85.94 133 SER A O 1
ATOM 1015 N N . CYS A 1 134 ? 19.199 -0.604 3.886 1.00 88.19 134 CYS A N 1
ATOM 1016 C CA . CYS A 1 134 ? 18.087 -1.510 3.610 1.00 88.19 134 CYS A CA 1
ATOM 1017 C C . CYS A 1 134 ? 17.337 -1.075 2.348 1.00 88.19 134 CYS A C 1
ATOM 1019 O O . CYS A 1 134 ? 16.935 0.081 2.239 1.00 88.19 134 CYS A O 1
ATOM 1021 N N . LEU A 1 135 ? 17.066 -2.028 1.456 1.00 90.38 135 LEU A N 1
ATOM 1022 C CA . LEU A 1 135 ? 16.173 -1.838 0.314 1.00 90.38 135 LEU A CA 1
ATOM 1023 C C . LEU A 1 135 ? 14.749 -2.275 0.663 1.00 90.38 135 LEU A C 1
ATOM 1025 O O . LEU A 1 135 ? 14.547 -3.229 1.423 1.00 90.38 135 LEU A O 1
ATOM 1029 N N . ALA A 1 136 ? 13.759 -1.620 0.061 1.00 91.25 136 ALA A N 1
ATOM 1030 C CA . ALA A 1 136 ? 12.341 -1.946 0.206 1.00 91.25 136 ALA A CA 1
ATOM 1031 C C . ALA A 1 136 ? 11.940 -3.156 -0.666 1.00 91.25 136 ALA A C 1
ATOM 1033 O O . ALA A 1 136 ? 10.935 -3.134 -1.374 1.00 91.25 136 ALA A O 1
ATOM 1034 N N . LEU A 1 137 ? 12.745 -4.222 -0.619 1.00 92.00 137 LEU A N 1
ATOM 1035 C CA . LEU A 1 137 ? 12.591 -5.418 -1.441 1.00 92.00 137 LEU A CA 1
ATOM 1036 C C . LEU A 1 137 ? 12.052 -6.609 -0.636 1.00 92.00 137 LEU A C 1
ATOM 1038 O O . LEU A 1 137 ? 12.487 -6.847 0.500 1.00 92.00 137 LEU A O 1
ATOM 1042 N N . PRO A 1 138 ? 11.147 -7.417 -1.220 1.00 93.31 138 PRO A N 1
ATOM 1043 C CA . PRO A 1 138 ? 10.774 -8.697 -0.641 1.00 93.31 138 PRO A CA 1
ATOM 1044 C C . PRO A 1 138 ? 11.984 -9.624 -0.507 1.00 93.31 138 PRO A C 1
ATOM 1046 O O . PRO A 1 138 ? 12.816 -9.718 -1.404 1.00 93.31 138 PRO A O 1
ATOM 1049 N N . LYS A 1 139 ? 12.062 -10.360 0.603 1.00 92.81 139 LYS A N 1
ATOM 1050 C CA . LYS A 1 139 ? 13.139 -11.330 0.840 1.00 92.81 139 LYS A CA 1
ATOM 1051 C C . LYS A 1 139 ? 12.670 -12.738 0.494 1.00 92.81 139 LYS A C 1
ATOM 1053 O O . LYS A 1 139 ? 11.601 -13.165 0.952 1.00 92.81 139 LYS A O 1
ATOM 1058 N N . LEU A 1 140 ? 13.490 -13.451 -0.276 1.00 94.12 140 LEU A N 1
ATOM 1059 C CA . LEU A 1 140 ? 13.340 -14.882 -0.528 1.00 94.12 140 LEU A CA 1
ATOM 1060 C C . LEU A 1 140 ? 14.178 -15.655 0.491 1.00 94.12 140 LEU A C 1
ATOM 1062 O O . LEU A 1 140 ? 15.367 -15.399 0.659 1.00 94.12 140 LEU A O 1
ATOM 1066 N N . ASN A 1 141 ? 13.53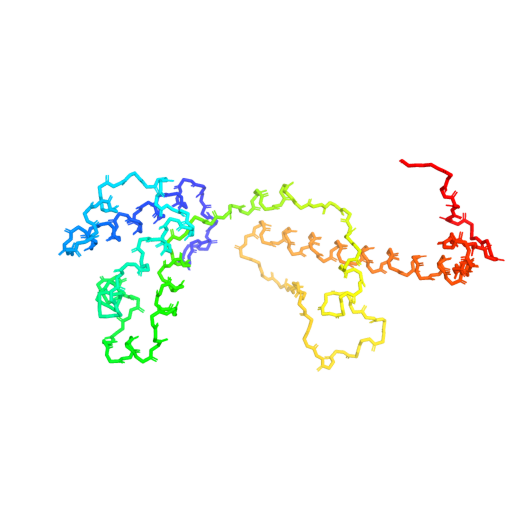2 -16.572 1.200 1.00 93.00 141 ASN A N 1
ATOM 1067 C CA . ASN A 1 141 ? 14.167 -17.483 2.146 1.00 93.00 141 ASN A CA 1
ATOM 1068 C C . ASN A 1 141 ? 13.423 -18.831 2.077 1.00 93.00 141 ASN A C 1
ATOM 1070 O O . ASN A 1 141 ? 12.739 -19.107 1.094 1.00 93.00 141 ASN A O 1
ATOM 1074 N N . LEU A 1 142 ? 13.530 -19.668 3.106 1.00 94.25 142 LEU A N 1
ATOM 1075 C CA . LEU A 1 142 ? 12.948 -21.011 3.122 1.00 94.25 142 LEU A CA 1
ATOM 1076 C C . LEU A 1 142 ? 11.421 -21.043 3.285 1.00 94.25 142 LEU A C 1
ATOM 1078 O O . LEU A 1 142 ? 10.780 -21.972 2.804 1.00 94.25 142 LEU A O 1
ATOM 1082 N N . GLN A 1 143 ? 10.838 -20.075 3.999 1.00 94.00 143 GLN A N 1
ATOM 1083 C CA . GLN A 1 143 ? 9.433 -20.117 4.412 1.00 94.00 143 GLN A CA 1
ATOM 1084 C C . GLN A 1 143 ? 8.644 -18.910 3.904 1.00 94.00 143 GLN A C 1
ATOM 1086 O O . GLN A 1 143 ? 9.125 -17.774 3.916 1.00 94.00 143 GLN A O 1
ATOM 1091 N N . PHE A 1 144 ? 7.399 -19.179 3.515 1.00 94.44 144 PHE A N 1
ATOM 1092 C CA . PHE A 1 144 ? 6.419 -18.205 3.042 1.00 94.44 144 PHE A CA 1
ATOM 1093 C C . PHE A 1 144 ? 5.086 -18.461 3.743 1.00 94.44 144 PHE A C 1
ATOM 1095 O O . PHE A 1 144 ? 4.789 -19.600 4.103 1.00 94.44 144 PHE A O 1
ATOM 1102 N N . LEU A 1 145 ? 4.280 -17.414 3.937 1.00 91.88 145 LEU A N 1
ATOM 1103 C CA . LEU A 1 145 ? 3.037 -17.529 4.709 1.00 91.88 145 LEU A CA 1
ATOM 1104 C C . LEU A 1 145 ? 1.971 -18.354 3.983 1.00 91.88 145 LEU A C 1
ATOM 1106 O O . LEU A 1 145 ? 1.209 -19.090 4.596 1.00 91.88 145 LEU A O 1
ATOM 1110 N N . THR A 1 146 ? 1.881 -18.178 2.668 1.00 91.81 146 THR A N 1
ATOM 1111 C CA . THR A 1 146 ? 0.933 -18.864 1.784 1.00 91.81 146 THR A CA 1
ATOM 1112 C C . THR A 1 146 ? 1.552 -18.991 0.397 1.00 91.81 146 THR A C 1
ATOM 1114 O O . THR A 1 146 ? 2.534 -18.311 0.086 1.00 91.81 146 THR A O 1
ATOM 1117 N N . LEU A 1 147 ? 0.943 -19.800 -0.473 1.00 91.50 147 LEU A N 1
ATOM 1118 C CA . LEU A 1 147 ? 1.319 -19.835 -1.888 1.00 91.50 147 LEU A CA 1
ATOM 1119 C C . LEU A 1 147 ? 1.209 -18.445 -2.536 1.00 91.50 147 LEU A C 1
ATOM 1121 O O . LEU A 1 147 ? 2.091 -18.046 -3.289 1.00 91.50 147 LEU A O 1
ATOM 1125 N N . THR A 1 148 ? 0.165 -17.682 -2.207 1.00 89.75 148 THR A N 1
ATOM 1126 C CA . THR A 1 148 ? -0.022 -16.321 -2.724 1.00 89.75 148 THR A CA 1
ATOM 1127 C C . THR A 1 148 ? 1.093 -15.381 -2.267 1.00 89.75 148 THR A C 1
ATOM 1129 O O . THR A 1 148 ? 1.593 -14.615 -3.081 1.00 89.75 148 THR A O 1
ATOM 1132 N N . ASP A 1 149 ? 1.541 -15.467 -1.009 1.00 91.88 149 ASP A N 1
ATOM 1133 C CA . ASP A 1 149 ? 2.694 -14.695 -0.514 1.00 91.88 149 ASP A CA 1
ATOM 1134 C C . ASP A 1 149 ? 3.968 -15.046 -1.297 1.00 91.88 149 ASP A C 1
ATOM 1136 O O . ASP A 1 149 ? 4.650 -14.156 -1.799 1.00 91.88 149 ASP A O 1
ATOM 1140 N N . TYR A 1 150 ? 4.246 -16.339 -1.496 1.00 94.00 150 TYR A N 1
ATOM 1141 C CA . TYR A 1 150 ? 5.377 -16.783 -2.315 1.00 94.00 150 TYR A CA 1
ATOM 1142 C C . TYR A 1 150 ? 5.327 -16.201 -3.735 1.00 94.00 150 TYR A C 1
ATOM 1144 O O . TYR A 1 150 ? 6.297 -15.588 -4.188 1.00 94.00 150 TYR A O 1
ATOM 1152 N N . LEU A 1 151 ? 4.194 -16.351 -4.427 1.00 93.12 151 LEU A N 1
ATOM 1153 C CA . LEU A 1 151 ? 4.026 -15.854 -5.793 1.00 93.12 151 LEU A CA 1
ATOM 1154 C C . LEU A 1 151 ? 4.163 -14.331 -5.859 1.00 93.12 151 LEU A C 1
ATOM 1156 O O . LEU A 1 151 ? 4.839 -13.826 -6.749 1.00 93.12 151 LEU A O 1
ATOM 1160 N N . MET A 1 152 ? 3.605 -13.602 -4.890 1.00 91.31 152 MET A N 1
ATOM 1161 C CA . MET A 1 152 ? 3.686 -12.142 -4.847 1.00 91.31 152 MET A CA 1
ATOM 1162 C C . MET A 1 152 ? 5.105 -11.624 -4.654 1.00 91.31 152 MET A C 1
ATOM 1164 O O . MET A 1 152 ? 5.491 -10.641 -5.286 1.00 91.31 152 MET A O 1
ATOM 1168 N N . ARG A 1 153 ? 5.907 -12.277 -3.808 1.00 94.44 153 ARG A N 1
ATOM 1169 C CA . ARG A 1 153 ? 7.309 -11.883 -3.623 1.00 94.44 153 ARG A CA 1
ATOM 1170 C C . ARG A 1 153 ? 8.126 -12.111 -4.889 1.00 94.44 153 ARG A C 1
ATOM 1172 O O . ARG A 1 153 ? 8.864 -11.214 -5.282 1.00 94.44 153 ARG A O 1
ATOM 1179 N N . ASN A 1 154 ? 7.961 -13.265 -5.537 1.00 94.56 154 ASN A N 1
ATOM 1180 C CA . ASN A 1 154 ? 8.650 -13.564 -6.795 1.00 94.56 154 ASN A CA 1
ATOM 1181 C C . ASN A 1 154 ? 8.205 -12.624 -7.919 1.00 94.56 154 ASN A C 1
ATOM 1183 O O . ASN A 1 154 ? 9.051 -12.083 -8.620 1.00 94.56 154 ASN A O 1
ATOM 1187 N N . PHE A 1 155 ? 6.899 -12.373 -8.044 1.00 92.25 155 PHE A N 1
ATOM 1188 C CA . PHE A 1 155 ? 6.350 -11.434 -9.020 1.00 92.25 155 PHE A CA 1
ATOM 1189 C C . PHE A 1 155 ? 6.946 -10.033 -8.855 1.00 92.25 155 PHE A C 1
ATOM 1191 O O . PHE A 1 155 ? 7.428 -9.452 -9.822 1.00 92.25 155 PHE A O 1
ATOM 1198 N N . ASN A 1 156 ? 6.966 -9.508 -7.626 1.00 92.25 156 ASN A N 1
ATOM 1199 C CA . ASN A 1 156 ? 7.519 -8.184 -7.358 1.00 92.25 156 ASN A CA 1
ATOM 1200 C C . ASN A 1 156 ? 9.022 -8.116 -7.646 1.00 92.25 156 ASN A C 1
ATOM 1202 O O . ASN A 1 156 ? 9.466 -7.150 -8.255 1.00 92.25 156 ASN A O 1
ATOM 1206 N N . LEU A 1 157 ? 9.799 -9.124 -7.242 1.00 94.00 157 LEU A N 1
ATOM 1207 C CA . LEU A 1 157 ? 11.241 -9.149 -7.501 1.00 94.00 157 LEU A CA 1
ATOM 1208 C C . LEU A 1 157 ? 11.555 -9.227 -8.994 1.00 94.00 157 LEU A C 1
ATOM 1210 O O . LEU A 1 157 ? 12.370 -8.446 -9.470 1.00 94.00 157 LEU A O 1
ATOM 1214 N N . PHE A 1 158 ? 10.867 -10.102 -9.731 1.00 93.75 158 PHE A N 1
ATOM 1215 C CA . PHE A 1 158 ? 11.029 -10.214 -11.179 1.00 93.75 158 PHE A CA 1
ATOM 1216 C C . PHE A 1 158 ? 10.659 -8.908 -11.886 1.00 93.75 158 PHE A C 1
ATOM 1218 O O . PHE A 1 158 ? 11.388 -8.421 -12.740 1.00 93.75 158 PHE A O 1
ATOM 1225 N N . ARG A 1 159 ? 9.550 -8.279 -11.481 1.00 92.75 159 ARG A N 1
ATOM 1226 C CA . ARG A 1 159 ? 9.140 -6.991 -12.045 1.00 92.75 159 ARG A CA 1
ATOM 1227 C C . ARG A 1 159 ? 10.191 -5.903 -11.816 1.00 92.75 159 ARG A C 1
ATOM 1229 O O . ARG A 1 159 ? 10.421 -5.090 -12.706 1.00 92.75 159 ARG A O 1
ATOM 1236 N N . LEU A 1 160 ? 10.805 -5.859 -10.635 1.00 93.00 160 LEU A N 1
ATOM 1237 C CA . LEU A 1 160 ? 11.818 -4.855 -10.300 1.00 93.00 160 LEU A CA 1
ATOM 1238 C C . LEU A 1 160 ? 13.158 -5.111 -10.990 1.00 93.00 160 LEU A C 1
ATOM 1240 O O . LEU A 1 160 ? 13.817 -4.155 -11.385 1.00 93.00 160 LEU A O 1
ATOM 1244 N N . GLU A 1 161 ? 13.530 -6.372 -11.189 1.00 92.62 161 GLU A N 1
ATOM 1245 C CA . GLU A 1 161 ? 14.701 -6.739 -11.984 1.00 92.62 161 GLU A CA 1
ATOM 1246 C C . GLU A 1 161 ? 14.514 -6.363 -13.462 1.00 92.62 161 GLU A C 1
ATOM 1248 O O . GLU A 1 161 ? 15.321 -5.602 -13.991 1.00 92.62 161 GLU A O 1
ATOM 1253 N N . ALA A 1 162 ? 13.382 -6.712 -14.075 1.00 93.38 162 ALA A N 1
ATOM 1254 C CA . ALA A 1 162 ? 13.045 -6.247 -15.421 1.00 93.38 162 ALA A CA 1
ATOM 1255 C C . ALA A 1 162 ? 13.002 -4.707 -15.518 1.00 93.38 162 ALA A C 1
ATOM 1257 O O . ALA A 1 162 ? 13.418 -4.119 -16.513 1.00 93.38 162 ALA A O 1
ATOM 1258 N N . THR A 1 163 ? 12.534 -4.022 -14.467 1.00 94.31 163 THR A N 1
ATOM 1259 C CA . THR A 1 163 ? 12.547 -2.549 -14.409 1.00 94.31 163 THR A CA 1
ATOM 1260 C C . THR A 1 163 ? 13.975 -1.995 -14.380 1.00 94.31 163 THR A C 1
ATOM 1262 O O . THR A 1 163 ? 14.238 -0.955 -14.985 1.00 94.31 163 THR A O 1
ATOM 1265 N N . HIS A 1 164 ? 14.905 -2.678 -13.709 1.00 93.31 164 HIS A N 1
ATOM 1266 C CA . HIS A 1 164 ? 16.319 -2.313 -13.707 1.00 93.31 164 HIS A CA 1
ATOM 1267 C C . HIS A 1 164 ? 16.939 -2.446 -15.106 1.00 93.31 164 HIS A C 1
ATOM 1269 O O . HIS A 1 164 ? 17.664 -1.549 -15.528 1.00 93.31 164 HIS A O 1
ATOM 1275 N N . GLU A 1 165 ? 16.619 -3.505 -15.851 1.00 93.31 165 GLU A N 1
ATOM 1276 C CA . GLU A 1 165 ? 17.075 -3.662 -17.241 1.00 93.31 165 GLU A CA 1
ATOM 1277 C C . GLU A 1 165 ? 16.507 -2.563 -18.150 1.00 93.31 165 GLU A C 1
ATOM 1279 O O . GLU A 1 165 ? 17.254 -1.882 -18.852 1.00 93.31 165 GLU A O 1
ATOM 1284 N N . ILE A 1 166 ? 15.196 -2.303 -18.059 1.00 94.06 166 ILE A N 1
ATOM 1285 C CA . ILE A 1 166 ? 14.531 -1.226 -18.812 1.00 94.06 166 ILE A CA 1
ATOM 1286 C C . ILE A 1 166 ? 15.185 0.130 -18.521 1.00 94.06 166 ILE A C 1
ATOM 1288 O O . ILE A 1 166 ? 15.377 0.936 -19.431 1.00 94.06 166 ILE A O 1
ATOM 1292 N N . LYS A 1 167 ? 15.547 0.397 -17.263 1.00 94.12 167 LYS A N 1
ATOM 1293 C CA . LYS A 1 167 ? 16.259 1.620 -16.883 1.00 94.12 167 LYS A CA 1
ATOM 1294 C C . LYS A 1 167 ? 17.589 1.750 -17.625 1.00 94.12 167 LYS A C 1
ATOM 1296 O O . LYS A 1 167 ? 17.852 2.813 -18.183 1.00 94.12 167 LYS A O 1
ATOM 1301 N N . GLN A 1 168 ? 18.406 0.696 -17.636 1.00 93.44 168 GLN A N 1
ATOM 1302 C CA . GLN A 1 168 ? 19.705 0.703 -18.316 1.00 93.44 168 GLN A CA 1
ATOM 1303 C C . GLN A 1 168 ? 19.547 0.957 -19.821 1.00 93.44 168 GLN A C 1
ATOM 1305 O O . GLN A 1 168 ? 20.267 1.782 -20.387 1.00 93.44 168 GLN A O 1
ATOM 1310 N N . ASP A 1 169 ? 18.556 0.323 -20.451 1.00 94.50 169 ASP A N 1
ATOM 1311 C CA . ASP A 1 169 ? 18.238 0.539 -21.865 1.00 94.50 169 ASP A CA 1
ATOM 1312 C C . ASP A 1 169 ? 17.810 1.990 -22.143 1.00 94.50 169 ASP A C 1
ATOM 1314 O O . ASP A 1 169 ? 18.245 2.601 -23.124 1.00 94.50 169 ASP A O 1
ATOM 1318 N N . ILE A 1 170 ? 16.981 2.576 -21.269 1.00 93.81 170 ILE A N 1
ATOM 1319 C CA . ILE A 1 170 ? 16.562 3.980 -21.375 1.00 93.81 170 ILE A CA 1
ATOM 1320 C C . ILE A 1 170 ? 17.764 4.920 -21.225 1.00 93.81 170 ILE A C 1
ATOM 1322 O O . ILE A 1 170 ? 17.873 5.886 -21.989 1.00 93.81 170 ILE A O 1
ATOM 1326 N N . GLU A 1 171 ? 18.661 4.661 -20.272 1.00 93.06 171 GLU A N 1
ATOM 1327 C CA . GLU A 1 171 ? 19.864 5.466 -20.037 1.00 93.06 171 GLU A CA 1
ATOM 1328 C C . GLU A 1 171 ? 20.802 5.446 -21.257 1.00 93.06 171 GLU A C 1
ATOM 1330 O O . GLU A 1 171 ? 21.153 6.519 -21.760 1.00 93.06 171 GLU A O 1
ATOM 1335 N N . ASP A 1 172 ? 21.114 4.266 -21.811 1.00 94.75 172 ASP A N 1
ATOM 1336 C CA . ASP A 1 172 ? 21.953 4.125 -23.015 1.00 94.75 172 ASP A CA 1
ATOM 1337 C C . ASP A 1 172 ? 21.327 4.833 -24.230 1.00 94.75 172 ASP A C 1
ATOM 1339 O O . ASP A 1 172 ? 21.985 5.605 -24.940 1.00 94.75 172 ASP A O 1
ATOM 1343 N N . VAL A 1 173 ? 20.023 4.642 -24.452 1.00 95.44 173 VAL A N 1
ATOM 1344 C CA . VAL A 1 173 ? 19.298 5.293 -25.549 1.00 95.44 173 VAL A CA 1
ATOM 1345 C C . VAL A 1 173 ? 19.318 6.815 -25.406 1.00 95.44 173 VAL A C 1
ATOM 1347 O O . VAL A 1 173 ? 19.593 7.525 -26.383 1.00 95.44 173 VAL A O 1
ATOM 1350 N N . CYS A 1 174 ? 19.036 7.340 -24.213 1.00 92.69 174 CYS A N 1
ATOM 1351 C CA . CYS A 1 174 ? 19.012 8.780 -23.969 1.00 92.69 174 CYS A CA 1
ATOM 1352 C C . CYS A 1 174 ? 20.400 9.404 -24.145 1.00 92.69 174 CYS A C 1
ATOM 1354 O O . CYS A 1 174 ? 20.518 10.486 -24.738 1.00 92.69 174 CYS A O 1
ATOM 1356 N N . GLU A 1 175 ? 21.454 8.715 -23.701 1.00 93.62 175 GLU A N 1
ATOM 1357 C CA . GLU A 1 175 ? 22.835 9.157 -23.877 1.00 93.62 175 GLU A CA 1
ATOM 1358 C C . GLU A 1 175 ? 23.221 9.232 -25.364 1.00 93.62 175 GLU A C 1
ATOM 1360 O O . GLU A 1 175 ? 23.808 10.227 -25.812 1.00 93.62 175 GLU A O 1
ATOM 1365 N N . ARG A 1 176 ? 22.832 8.232 -26.166 1.00 95.06 176 ARG A N 1
ATOM 1366 C CA . ARG A 1 176 ? 23.106 8.188 -27.614 1.00 95.06 176 ARG A CA 1
ATOM 1367 C C . ARG A 1 176 ? 22.311 9.217 -28.407 1.00 95.06 176 ARG A C 1
ATOM 1369 O O . ARG A 1 176 ? 22.877 9.878 -29.279 1.00 95.06 176 ARG A O 1
ATOM 1376 N N . LEU A 1 177 ? 21.018 9.382 -28.119 1.00 93.94 177 LEU A N 1
ATOM 1377 C CA . LEU A 1 177 ? 20.142 10.321 -28.832 1.00 93.94 177 LEU A CA 1
ATOM 1378 C C . LEU A 1 177 ? 20.508 11.790 -28.572 1.00 93.94 177 LEU A C 1
ATOM 1380 O O . LEU A 1 177 ? 20.258 12.651 -29.425 1.00 93.94 177 LEU A O 1
ATOM 1384 N N . ARG A 1 178 ? 21.124 12.086 -27.419 1.00 93.50 178 ARG A N 1
ATOM 1385 C CA . ARG A 1 178 ? 21.547 13.436 -27.006 1.00 93.50 178 ARG A CA 1
ATOM 1386 C C . ARG A 1 178 ? 20.424 14.474 -27.178 1.00 93.50 178 ARG A C 1
ATOM 1388 O O . ARG A 1 178 ? 20.596 15.426 -27.955 1.00 93.50 178 ARG A O 1
ATOM 1395 N N . PRO A 1 179 ? 19.274 14.310 -26.495 1.00 93.06 179 PRO A N 1
ATOM 1396 C CA . PRO A 1 179 ? 18.161 15.248 -26.591 1.00 93.06 179 PRO A CA 1
ATOM 1397 C C . PRO A 1 179 ? 18.575 16.646 -26.119 1.00 93.06 179 PRO A C 1
ATOM 1399 O O . PRO A 1 179 ? 19.202 16.826 -25.073 1.00 93.06 179 PRO A O 1
ATOM 1402 N N . ARG A 1 180 ? 18.228 17.669 -26.902 1.00 91.56 180 ARG A N 1
ATOM 1403 C CA . ARG A 1 180 ? 18.454 19.082 -2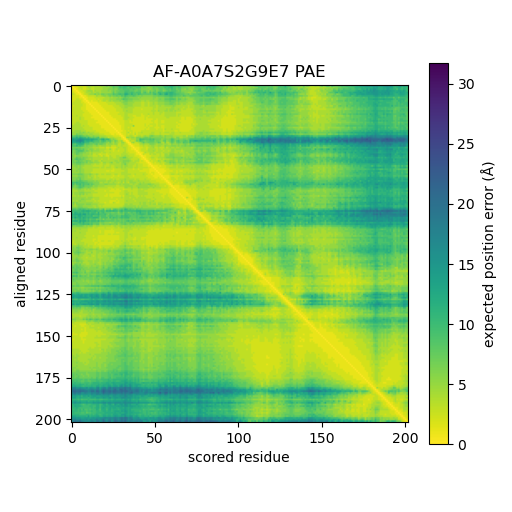6.574 1.00 91.56 180 ARG A CA 1
ATOM 1404 C C . ARG A 1 180 ? 17.175 19.878 -26.782 1.00 91.56 180 ARG A C 1
ATOM 1406 O O . ARG A 1 180 ? 16.470 19.691 -27.769 1.00 91.56 180 ARG A O 1
ATOM 1413 N N . ARG A 1 181 ? 16.911 20.822 -25.881 1.00 93.12 181 ARG A N 1
ATOM 1414 C CA . ARG A 1 181 ? 15.811 21.778 -26.026 1.00 93.12 181 ARG A CA 1
ATOM 1415 C C . ARG A 1 181 ? 16.217 22.887 -26.998 1.00 93.12 181 ARG A C 1
ATOM 1417 O O . ARG A 1 181 ? 17.236 23.544 -26.791 1.00 93.12 181 ARG A O 1
ATOM 1424 N N . GLN A 1 182 ? 15.442 23.085 -28.062 1.00 91.56 182 GLN A N 1
ATOM 1425 C CA . GLN A 1 182 ? 15.606 24.223 -28.968 1.00 91.56 182 GLN A CA 1
ATOM 1426 C C . GLN A 1 182 ? 14.964 25.492 -28.388 1.00 91.56 182 GLN A C 1
ATOM 1428 O O . GLN A 1 182 ? 14.115 25.426 -27.499 1.00 91.56 182 GLN A O 1
ATOM 1433 N N . GLN A 1 183 ? 15.314 26.656 -28.947 1.00 90.12 183 GLN A N 1
ATOM 1434 C CA . GLN A 1 183 ? 14.690 27.939 -28.585 1.00 90.12 183 GLN A CA 1
ATOM 1435 C C . GLN A 1 183 ? 13.177 27.962 -28.860 1.00 90.12 183 GLN A C 1
ATOM 1437 O O . GLN A 1 183 ? 12.433 28.614 -28.139 1.00 90.12 183 GLN A O 1
ATOM 1442 N N . SER A 1 184 ? 12.711 27.191 -29.849 1.00 87.25 184 SER A N 1
ATOM 1443 C CA . SER A 1 184 ? 11.289 26.993 -30.165 1.00 87.25 184 SER A CA 1
ATOM 1444 C C . SER A 1 184 ? 10.519 26.191 -29.105 1.00 87.25 184 SER A C 1
ATOM 1446 O O . SER A 1 184 ? 9.317 25.990 -29.245 1.00 87.25 184 SER A O 1
ATOM 1448 N N . GLY A 1 185 ? 11.201 25.673 -28.076 1.00 88.12 185 GLY A N 1
ATOM 1449 C CA . GLY A 1 185 ? 10.626 24.784 -27.068 1.00 88.12 185 GLY A CA 1
ATOM 1450 C C . GLY A 1 185 ? 10.550 23.314 -27.491 1.00 88.12 185 GLY A C 1
ATOM 1451 O O . GLY A 1 185 ? 10.304 22.471 -26.635 1.00 88.12 185 GLY A O 1
ATOM 1452 N N . LYS A 1 186 ? 10.816 22.986 -28.763 1.00 88.19 186 LYS A N 1
ATOM 1453 C CA . LYS A 1 186 ? 10.823 21.602 -29.263 1.00 88.19 186 LYS A CA 1
ATOM 1454 C C . LYS A 1 186 ? 12.090 20.848 -28.846 1.00 88.19 186 LYS A C 1
ATOM 1456 O O . LYS A 1 186 ? 13.179 21.429 -28.777 1.00 88.19 186 LYS A O 1
ATOM 1461 N N . THR A 1 187 ? 11.957 19.545 -28.615 1.00 90.06 187 THR A N 1
ATOM 1462 C CA . THR A 1 187 ? 13.096 18.642 -28.398 1.00 90.06 187 THR A CA 1
ATOM 1463 C C . THR A 1 187 ? 13.723 18.278 -29.739 1.00 90.06 187 THR A C 1
ATOM 1465 O O . THR A 1 187 ? 13.029 17.866 -30.664 1.00 90.06 187 THR A O 1
ATOM 1468 N N . ALA A 1 188 ? 15.039 18.431 -29.849 1.00 91.00 188 ALA A N 1
ATOM 1469 C CA . ALA A 1 188 ? 15.815 18.007 -31.002 1.00 91.00 188 ALA A CA 1
ATOM 1470 C C . ALA A 1 188 ? 16.868 16.990 -30.584 1.00 91.00 188 ALA A C 1
ATOM 1472 O O . ALA A 1 188 ? 17.646 17.228 -29.658 1.00 91.00 188 ALA A O 1
ATOM 1473 N N . PHE A 1 189 ? 16.904 15.871 -31.294 1.00 92.44 189 PHE A N 1
ATOM 1474 C CA . PHE A 1 189 ? 17.872 14.804 -31.082 1.00 92.44 189 PHE A CA 1
ATOM 1475 C C . PHE A 1 189 ? 19.079 15.042 -31.992 1.00 92.44 189 PHE A C 1
ATOM 1477 O O . PHE A 1 189 ? 18.921 15.297 -33.185 1.00 92.44 189 PHE A O 1
ATOM 1484 N N . ARG A 1 190 ? 20.289 15.038 -31.420 1.00 90.62 190 ARG A N 1
ATOM 1485 C CA . ARG A 1 190 ? 21.542 15.253 -32.173 1.00 90.62 190 ARG A CA 1
ATOM 1486 C C . ARG A 1 190 ? 22.262 13.957 -32.524 1.00 90.62 190 ARG A C 1
ATOM 1488 O O . ARG A 1 190 ? 23.185 13.986 -33.332 1.00 90.62 190 ARG A O 1
ATOM 1495 N N . GLY A 1 191 ? 21.894 12.864 -31.872 1.00 91.62 191 GLY A N 1
ATOM 1496 C CA . GLY A 1 191 ? 22.413 11.539 -32.159 1.00 91.62 191 GLY A CA 1
ATOM 1497 C C . GLY A 1 191 ? 21.323 10.608 -32.662 1.00 91.62 191 GLY A C 1
ATOM 1498 O O . GLY A 1 191 ? 20.194 11.016 -32.932 1.00 91.62 191 GLY A O 1
ATOM 1499 N N . TRP A 1 192 ? 21.691 9.343 -32.784 1.00 93.06 192 TRP A N 1
ATOM 1500 C CA . TRP A 1 192 ? 20.811 8.271 -33.216 1.00 93.06 192 TRP A CA 1
ATOM 1501 C C . TRP A 1 192 ? 21.025 7.068 -32.298 1.00 93.06 192 TRP A C 1
ATOM 1503 O O . TRP A 1 192 ? 22.128 6.849 -31.796 1.00 93.06 192 TRP A O 1
ATOM 1513 N N . ALA A 1 193 ? 19.968 6.295 -32.080 1.00 94.00 193 ALA A N 1
ATOM 1514 C CA . ALA A 1 193 ? 20.017 5.035 -31.356 1.00 94.00 193 ALA A CA 1
ATOM 1515 C C . ALA A 1 193 ? 19.333 3.967 -32.209 1.00 94.00 193 ALA A C 1
ATOM 1517 O O . ALA A 1 193 ? 18.351 4.244 -32.891 1.00 94.00 193 ALA A O 1
ATOM 1518 N N . ARG A 1 194 ? 19.851 2.736 -32.190 1.00 93.44 194 ARG A N 1
ATOM 1519 C CA . ARG A 1 194 ? 19.255 1.626 -32.950 1.00 93.44 194 ARG A CA 1
ATOM 1520 C C . ARG A 1 194 ? 17.905 1.184 -32.369 1.00 93.44 194 ARG A C 1
ATOM 1522 O O . ARG A 1 194 ? 17.048 0.747 -33.126 1.00 93.44 194 ARG A O 1
ATOM 1529 N N . MET A 1 195 ? 17.739 1.292 -31.051 1.00 92.69 195 MET A N 1
ATOM 1530 C CA . MET A 1 195 ? 16.579 0.777 -30.309 1.00 92.69 195 MET A CA 1
ATOM 1531 C C . MET A 1 195 ? 15.507 1.838 -30.017 1.00 92.69 195 MET A C 1
ATOM 1533 O O . MET A 1 195 ? 14.533 1.540 -29.338 1.00 92.69 195 MET A O 1
ATOM 1537 N N . ALA A 1 196 ? 15.657 3.065 -30.526 1.00 93.94 196 ALA A N 1
ATOM 1538 C CA . ALA A 1 196 ? 14.685 4.132 -30.309 1.00 93.94 196 ALA A CA 1
ATOM 1539 C C . ALA A 1 196 ? 14.602 5.087 -31.498 1.00 93.94 196 ALA A C 1
ATOM 1541 O O . ALA A 1 196 ? 15.610 5.420 -32.123 1.00 93.94 196 ALA A O 1
ATOM 1542 N N . LEU A 1 197 ? 13.388 5.556 -31.780 1.00 91.44 197 LEU A N 1
ATOM 1543 C CA . LEU A 1 197 ? 13.085 6.462 -32.882 1.00 91.44 197 LEU A CA 1
ATOM 1544 C C . LEU A 1 197 ? 12.232 7.635 -32.379 1.00 91.44 197 LEU A C 1
ATOM 1546 O O . LEU A 1 197 ? 11.383 7.434 -31.509 1.00 91.44 197 LEU A O 1
ATOM 1550 N N . PRO A 1 198 ? 12.423 8.854 -32.916 1.00 88.62 198 PRO A N 1
ATOM 1551 C CA . PRO A 1 198 ? 11.545 9.978 -32.616 1.00 88.62 198 PRO A CA 1
ATOM 1552 C C . PRO A 1 198 ? 10.109 9.679 -33.058 1.00 88.62 198 PRO A C 1
ATOM 1554 O O . PRO A 1 198 ? 9.878 9.278 -34.199 1.00 88.62 198 PRO A O 1
ATOM 1557 N N . LEU A 1 199 ? 9.147 9.904 -32.164 1.00 89.81 199 LEU A N 1
ATOM 1558 C CA . LEU A 1 199 ? 7.726 9.832 -32.496 1.00 89.81 199 LEU A CA 1
ATOM 1559 C C . LEU A 1 199 ? 7.317 11.074 -33.293 1.00 89.81 199 LEU A C 1
ATOM 1561 O O . LEU A 1 199 ? 7.644 12.198 -32.910 1.00 89.81 199 LEU A O 1
ATOM 1565 N N . ASN A 1 200 ? 6.600 10.859 -34.397 1.00 85.62 200 ASN A N 1
ATOM 1566 C CA . ASN A 1 200 ? 6.051 11.945 -35.211 1.00 85.62 200 ASN A CA 1
ATOM 1567 C C . ASN A 1 200 ? 4.667 12.396 -34.716 1.00 85.62 200 ASN A C 1
ATOM 1569 O O . ASN A 1 200 ? 4.355 13.577 -34.839 1.00 85.62 200 ASN A O 1
ATOM 1573 N N . ASP A 1 201 ? 3.868 11.470 -34.175 1.00 87.88 201 ASP A N 1
ATOM 1574 C CA . ASP A 1 201 ? 2.506 11.696 -33.668 1.00 87.88 201 ASP A CA 1
ATOM 1575 C C . ASP A 1 201 ? 2.147 10.610 -32.626 1.00 87.88 201 ASP A C 1
ATOM 1577 O O . ASP A 1 201 ? 2.742 9.525 -32.681 1.00 87.88 201 ASP A O 1
ATOM 1581 N N . PHE A 1 202 ? 1.234 10.892 -31.682 1.00 82.12 202 PHE A N 1
ATOM 1582 C CA . PHE A 1 202 ? 0.780 9.957 -30.629 1.00 82.12 202 PHE A CA 1
ATOM 1583 C C . PHE A 1 202 ?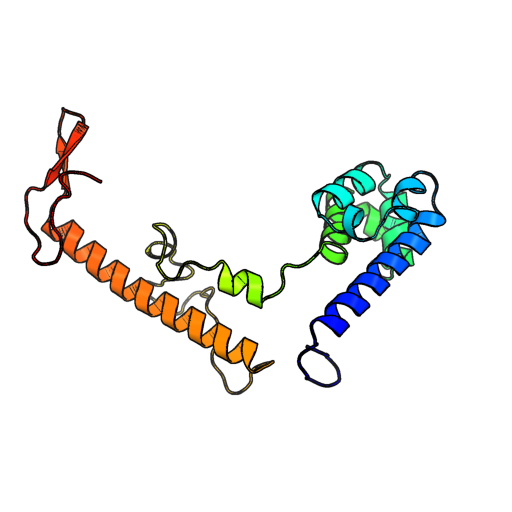 -0.697 10.158 -30.268 1.00 82.12 202 PHE A C 1
ATOM 1585 O O . PHE A 1 202 ? -1.080 11.317 -29.988 1.00 82.12 202 PHE A O 1
#

Mean predicted aligned error: 6.84 Å

Foldseek 3Di:
DPPVPLDDDDPVRVVVVLVVLLLLLLVLQCVDPQCVVVSPDDLVQCQALVNLLVSLVVDDLQSLLSSCVSSVNDDDSVVSVVCDSVNSSVSVSVVNHDDDDPVVVVVPDDLADDPPLLVPCLAQPDPPDPPPDHHPADDDDDDASDPVRVVVNVSSVVSSVVSPVVSVVVVVQCVQQVWDQDPVRDIHTPGDDPVDDDDPDD